Protein AF-A0AAV6CEC0-F1 (afdb_monomer)

Foldseek 3Di:
DDPPDDFDWDWDDWDWDADPVQGIKIKTKTWGAPVVLVVVQVVLVVVVWDKDWDDDPVRGIIMIITIDGVCVVPPDLQDFPDKDKDKDKDKDKDFLCVVPLNVVLLVLQDPVVVVLSVCLVVLLVCVLVVHQWDADPVRDIDGRDLVRNVVSVCVVDPPSDDPVSSVVVSVSSVCVSVVCGIDMDMWIKIKIKTKHWPPYPDDADPPQAQAKAFPVCCCVPVVDDPPDPDDDDGAIWHKHDWDWAAPDPTMIIIMIITIGDNDDDCVVRNDHD

Mean predicted aligned error: 11.3 Å

Solvent-accessible surface area (backbone atoms only — not comparable to full-atom values): 15788 Å² total; per-residue (Å²): 135,83,82,79,67,85,84,65,73,42,74,49,81,66,49,79,48,79,3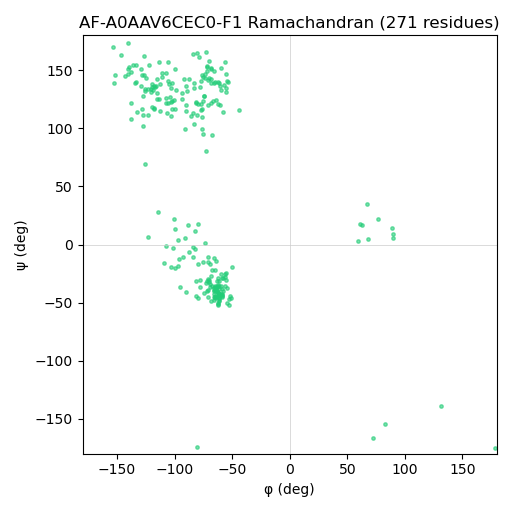9,100,87,60,40,53,34,40,36,40,33,36,38,23,54,61,72,58,44,52,52,52,45,54,53,41,44,74,73,66,29,52,71,48,76,49,72,51,92,87,75,59,62,19,35,37,41,34,40,28,57,32,67,77,66,43,94,49,59,78,49,67,80,38,80,44,80,46,82,40,84,43,78,42,79,39,49,51,76,67,34,67,71,52,40,54,58,59,65,64,51,53,81,95,42,51,64,56,60,50,48,53,51,53,46,53,56,35,36,72,73,66,40,59,62,48,68,46,98,87,69,46,81,42,65,51,41,74,70,50,57,53,48,50,52,47,68,79,45,61,92,71,65,52,75,67,51,54,53,49,53,53,49,51,56,48,42,45,70,74,70,50,57,59,45,81,43,82,36,50,32,42,34,40,42,34,32,30,44,68,84,34,80,76,68,74,80,67,76,62,50,71,29,38,31,29,52,79,36,37,44,74,76,71,58,50,67,92,82,56,97,64,86,79,74,79,38,35,26,38,26,44,81,56,48,78,44,76,79,48,102,55,32,32,38,32,41,37,43,26,43,48,35,84,72,81,57,51,88,81,48,43,78,68,77

Structure (mmCIF, N/CA/C/O backbone):
data_AF-A0AAV6CEC0-F1
#
_entry.id   AF-A0AAV6CEC0-F1
#
loop_
_atom_site.group_PDB
_atom_site.id
_atom_site.type_symbol
_atom_site.label_atom_id
_atom_site.label_alt_id
_atom_site.label_comp_id
_atom_site.label_asym_id
_atom_site.label_entity_id
_atom_site.label_seq_id
_atom_site.pdbx_PDB_ins_code
_atom_site.Cartn_x
_atom_site.Cartn_y
_atom_site.Cartn_z
_atom_site.occupancy
_atom_site.B_iso_or_equiv
_atom_site.auth_seq_id
_atom_site.auth_comp_id
_atom_site.auth_asym_id
_atom_site.auth_atom_id
_atom_site.pdbx_PDB_model_num
ATOM 1 N N . MET A 1 1 ? -57.729 -3.569 59.879 1.00 37.53 1 MET A N 1
ATOM 2 C CA . MET A 1 1 ? -56.980 -2.468 59.243 1.00 37.53 1 MET A CA 1
ATOM 3 C C . MET A 1 1 ? -55.642 -3.076 58.848 1.00 37.53 1 MET A C 1
ATOM 5 O O . MET A 1 1 ? -54.728 -3.114 59.658 1.00 37.53 1 MET A O 1
ATOM 9 N N . GLU A 1 2 ? -55.605 -3.743 57.693 1.00 36.50 2 GLU A N 1
ATOM 10 C CA . GLU A 1 2 ? -54.391 -4.383 57.177 1.00 36.50 2 GLU A CA 1
ATOM 11 C C . GLU A 1 2 ? -53.500 -3.287 56.595 1.00 36.50 2 GLU A C 1
ATOM 13 O O . GLU A 1 2 ? -53.896 -2.582 55.668 1.00 36.50 2 GLU A O 1
ATOM 18 N N . TYR A 1 3 ? -52.324 -3.096 57.191 1.00 31.33 3 TYR A N 1
ATOM 19 C CA . TYR A 1 3 ? -51.278 -2.257 56.624 1.00 31.33 3 TYR A CA 1
ATOM 20 C C . TYR A 1 3 ? -50.760 -2.947 55.356 1.00 31.33 3 TYR A C 1
ATOM 22 O O . TYR A 1 3 ? -49.876 -3.799 55.418 1.00 31.33 3 TYR A O 1
ATOM 30 N N . PHE A 1 4 ? -51.311 -2.589 54.197 1.00 38.88 4 PHE A N 1
ATOM 31 C CA . PHE A 1 4 ? -50.658 -2.834 52.915 1.00 38.88 4 PHE A CA 1
ATOM 32 C C . PHE A 1 4 ? -49.490 -1.854 52.805 1.00 38.88 4 PHE A C 1
ATOM 34 O O . PHE A 1 4 ? -49.610 -0.783 52.216 1.00 38.88 4 PHE A O 1
ATOM 41 N N . GLY A 1 5 ? -48.379 -2.194 53.462 1.00 43.53 5 GLY A N 1
ATOM 42 C CA . GLY A 1 5 ? -47.104 -1.538 53.213 1.00 43.53 5 GLY A CA 1
ATOM 43 C C . GLY A 1 5 ? -46.778 -1.651 51.727 1.00 43.53 5 GLY A C 1
ATOM 44 O O . GLY A 1 5 ? -46.914 -2.731 51.142 1.00 43.53 5 GLY A O 1
ATOM 45 N N . GLU A 1 6 ? -46.412 -0.522 51.127 1.00 44.75 6 GLU A N 1
ATOM 46 C CA . GLU A 1 6 ? -45.883 -0.433 49.769 1.00 44.75 6 GLU A CA 1
ATOM 47 C C . GLU A 1 6 ? -44.861 -1.552 49.571 1.00 44.75 6 GLU A C 1
ATOM 49 O O . GLU A 1 6 ? -43.871 -1.649 50.298 1.00 44.75 6 GLU A O 1
ATOM 54 N N . THR A 1 7 ? -45.166 -2.475 48.667 1.00 53.12 7 THR A N 1
ATOM 55 C CA . THR A 1 7 ? -44.327 -3.647 48.454 1.00 53.12 7 THR A CA 1
ATOM 56 C C . THR A 1 7 ? -43.324 -3.280 47.378 1.00 53.12 7 THR A C 1
ATOM 58 O O . THR A 1 7 ? -43.661 -3.179 46.201 1.00 53.12 7 THR A O 1
ATOM 61 N N . VAL A 1 8 ? -42.121 -2.934 47.820 1.00 66.56 8 VAL A N 1
ATOM 62 C CA . VAL A 1 8 ? -41.058 -2.420 46.963 1.00 66.56 8 VAL A CA 1
ATOM 63 C C . VAL A 1 8 ? -40.058 -3.545 46.751 1.00 66.56 8 VAL A C 1
ATOM 65 O O . VAL A 1 8 ? -39.573 -4.123 47.720 1.00 66.56 8 VAL A O 1
ATOM 68 N N . VAL A 1 9 ? -39.743 -3.846 45.490 1.00 73.50 9 VAL A N 1
ATOM 69 C CA . VAL A 1 9 ? -38.580 -4.674 45.155 1.00 73.50 9 VAL A CA 1
ATOM 70 C C . VAL A 1 9 ? -37.348 -3.986 45.730 1.00 73.50 9 VAL A C 1
ATOM 72 O O . VAL A 1 9 ? -36.976 -2.893 45.292 1.00 73.50 9 VAL A O 1
ATOM 75 N N . GLU A 1 10 ? -36.713 -4.611 46.711 1.00 81.00 10 GLU A N 1
ATOM 76 C CA . GLU A 1 10 ? -35.519 -4.070 47.332 1.00 81.00 10 GLU A CA 1
ATOM 77 C C . GLU A 1 10 ? -34.314 -4.364 46.439 1.00 81.00 10 GLU A C 1
ATOM 79 O O . GLU A 1 10 ? -33.999 -5.511 46.108 1.00 81.00 10 GLU A O 1
ATOM 84 N N . LYS A 1 11 ? -33.633 -3.300 46.007 1.00 80.88 11 LYS A N 1
ATOM 85 C CA . LYS A 1 11 ? -32.401 -3.408 45.231 1.00 80.88 11 LYS A CA 1
ATOM 86 C C . LYS A 1 11 ? -31.223 -3.555 46.187 1.00 80.88 11 LYS A C 1
ATOM 88 O O . LYS A 1 11 ? -30.834 -2.597 46.851 1.00 80.88 11 LYS A O 1
ATOM 93 N N . LEU A 1 12 ? -30.620 -4.736 46.194 1.00 79.25 12 LEU A N 1
ATOM 94 C CA . LEU A 1 12 ? -29.433 -5.029 46.987 1.00 79.25 12 LEU A CA 1
ATOM 95 C C . LEU A 1 12 ? -28.164 -4.464 46.309 1.00 79.25 12 LEU A C 1
ATOM 97 O O . LEU A 1 12 ? -28.171 -4.180 45.101 1.00 79.25 12 LEU A O 1
ATOM 101 N N . PRO A 1 13 ? -27.051 -4.296 47.053 1.00 77.12 13 PRO A N 1
ATOM 102 C CA . PRO A 1 13 ? -25.774 -3.875 46.484 1.00 77.12 13 PRO A CA 1
ATOM 103 C C . PRO A 1 13 ? -25.336 -4.774 45.321 1.00 77.12 13 PRO A C 1
ATOM 105 O O . PRO A 1 13 ? -25.505 -5.993 45.358 1.00 77.12 13 PRO A O 1
ATOM 108 N N . ALA A 1 14 ? -24.777 -4.161 44.277 1.00 75.88 14 ALA A N 1
ATOM 109 C CA . ALA A 1 14 ? -24.273 -4.894 43.123 1.00 75.88 14 ALA A CA 1
ATOM 110 C C . ALA A 1 14 ? -22.919 -5.547 43.435 1.00 75.88 14 ALA A C 1
ATOM 112 O O . ALA A 1 14 ? -22.058 -4.913 44.048 1.00 75.88 14 ALA A O 1
ATOM 113 N N . ASP A 1 15 ? -22.714 -6.770 42.942 1.00 79.06 15 ASP A N 1
ATOM 114 C CA . ASP A 1 15 ? -21.390 -7.390 42.933 1.00 79.06 15 ASP A CA 1
ATOM 115 C C . ASP A 1 15 ? -20.683 -7.071 41.616 1.00 79.06 15 ASP A C 1
ATOM 117 O O . ASP A 1 15 ? -21.289 -7.096 40.537 1.00 79.06 15 ASP A O 1
ATOM 121 N N . TYR A 1 16 ? -19.377 -6.846 41.706 1.00 72.50 16 TYR A N 1
ATOM 122 C CA . TYR A 1 16 ? -18.510 -6.597 40.564 1.00 72.50 16 TYR A CA 1
ATOM 123 C C . TYR A 1 16 ? -17.507 -7.739 40.446 1.00 72.50 16 TYR A C 1
ATOM 125 O O . TYR A 1 16 ? -16.847 -8.101 41.418 1.00 72.50 16 TYR A O 1
ATOM 133 N N . ALA A 1 17 ? -17.385 -8.300 39.249 1.00 75.44 17 ALA A N 1
ATOM 134 C CA . ALA A 1 17 ? -16.377 -9.299 38.924 1.00 75.44 17 ALA A CA 1
ATOM 135 C C . ALA A 1 17 ? -15.715 -8.938 37.596 1.00 75.44 17 ALA A C 1
ATOM 137 O O . ALA A 1 17 ? -16.314 -8.273 36.759 1.00 75.44 17 ALA A O 1
ATOM 138 N N . TRP A 1 18 ? -14.480 -9.376 37.383 1.00 63.84 18 TRP A N 1
ATOM 139 C CA . TRP A 1 18 ? -13.777 -9.166 36.121 1.00 63.84 18 TRP A CA 1
ATOM 140 C C . TRP A 1 18 ? -13.482 -10.509 35.455 1.00 63.84 18 TRP A C 1
ATOM 142 O O . TRP A 1 18 ? -13.048 -11.449 36.121 1.00 63.84 18 TRP A O 1
ATOM 152 N N . SER A 1 19 ? -13.715 -10.598 34.144 1.00 59.69 19 SER A N 1
ATOM 153 C CA . SER A 1 19 ? -13.365 -11.748 33.310 1.00 59.69 19 SER A CA 1
ATOM 154 C C . SER A 1 19 ? -12.462 -11.310 32.151 1.00 59.69 19 SER A C 1
ATOM 156 O O . SER A 1 19 ? -12.814 -10.360 31.452 1.00 59.69 19 SER A O 1
ATOM 158 N N . PRO A 1 20 ? -11.357 -12.022 31.862 1.00 43.94 20 PRO A N 1
ATOM 159 C CA . PRO A 1 20 ? -10.481 -11.699 30.734 1.00 43.94 20 PRO A CA 1
ATOM 160 C C . PRO A 1 20 ? -11.154 -11.866 29.364 1.00 43.94 20 PRO A C 1
ATOM 162 O O . PRO A 1 20 ? -10.717 -11.262 28.393 1.00 43.94 20 PRO A O 1
ATOM 165 N N . VAL A 1 21 ? -12.225 -12.663 29.280 1.00 48.00 21 VAL A N 1
ATOM 166 C CA . VAL A 1 21 ? -12.994 -12.883 28.041 1.00 48.00 21 VAL A CA 1
ATOM 167 C C . VAL A 1 21 ? -14.214 -11.953 27.971 1.00 48.00 21 VAL A C 1
ATOM 169 O O . VAL A 1 21 ? -14.593 -11.474 26.903 1.00 48.00 21 VAL A O 1
ATOM 172 N N . GLY A 1 22 ? -14.846 -11.691 29.121 1.00 51.91 22 GLY A N 1
ATOM 173 C CA . GLY A 1 22 ? -16.124 -10.976 29.215 1.00 51.91 22 GLY A CA 1
ATOM 174 C C . GLY A 1 22 ? -16.029 -9.491 29.580 1.00 51.91 22 GLY A C 1
ATOM 175 O O . GLY A 1 22 ? -16.963 -8.751 29.283 1.00 51.91 22 GLY A O 1
ATOM 176 N N . GLY A 1 23 ? -14.919 -9.044 30.172 1.00 59.56 23 GLY A N 1
ATOM 177 C CA . GLY A 1 23 ? -14.764 -7.711 30.760 1.00 59.56 23 GLY A CA 1
ATOM 178 C C . GLY A 1 23 ? -15.331 -7.611 32.181 1.00 59.56 23 GLY A C 1
ATOM 179 O O . GLY A 1 23 ? -15.405 -8.605 32.909 1.00 59.56 23 GLY A O 1
ATOM 180 N N . LEU A 1 24 ? -15.712 -6.395 32.589 1.00 55.94 24 LEU A N 1
ATOM 181 C CA . LEU A 1 24 ? -16.394 -6.146 33.863 1.00 55.94 24 LEU A CA 1
ATOM 182 C C . LEU A 1 24 ? -17.807 -6.747 33.825 1.00 55.94 24 LEU A C 1
ATOM 184 O O . LEU A 1 24 ? -18.625 -6.387 32.982 1.00 55.94 24 LEU A O 1
ATOM 188 N N . ILE A 1 25 ? -18.083 -7.642 34.764 1.00 69.75 25 ILE A N 1
ATOM 189 C CA . ILE A 1 25 ? -19.368 -8.287 34.996 1.00 69.75 25 ILE A CA 1
ATOM 190 C C . ILE A 1 25 ? -20.018 -7.599 36.192 1.00 69.75 25 ILE A C 1
ATOM 192 O O . ILE A 1 25 ? -19.451 -7.570 37.287 1.00 69.75 25 ILE A O 1
ATOM 196 N N . VAL A 1 26 ? -21.227 -7.079 35.991 1.00 71.00 26 VAL A N 1
ATOM 197 C CA . VAL A 1 26 ? -22.036 -6.496 37.066 1.00 71.00 26 VAL A CA 1
ATOM 198 C C . VAL A 1 26 ? -23.183 -7.442 37.372 1.00 71.00 26 VAL A C 1
ATOM 200 O O . VAL A 1 26 ? -23.999 -7.751 36.503 1.00 71.00 26 VAL A O 1
ATOM 203 N N . THR A 1 27 ? -23.253 -7.888 38.622 1.00 79.88 27 THR A N 1
ATOM 204 C CA . THR A 1 27 ? -24.361 -8.694 39.128 1.00 79.88 27 THR A CA 1
ATOM 205 C C . THR A 1 27 ? -25.260 -7.808 39.978 1.00 79.88 27 THR A C 1
ATOM 207 O O . THR A 1 27 ? -24.876 -7.392 41.069 1.00 79.88 27 THR A O 1
ATOM 210 N N . ARG A 1 28 ? -26.469 -7.523 39.491 1.00 79.06 28 ARG A N 1
ATOM 211 C CA . ARG A 1 28 ? -27.505 -6.845 40.279 1.00 79.06 28 ARG A CA 1
ATOM 212 C C . ARG A 1 28 ? -2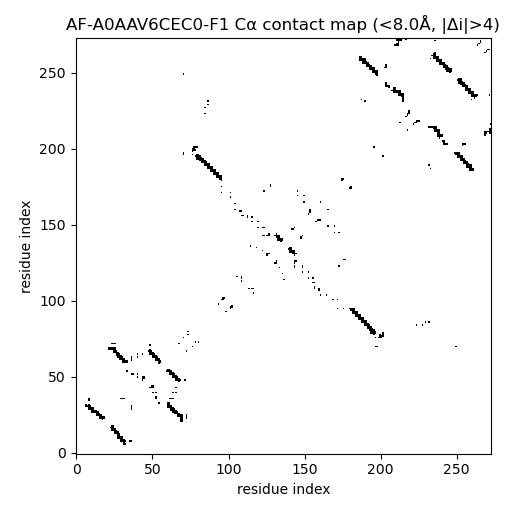8.345 -7.886 41.004 1.00 79.06 28 ARG A C 1
ATOM 214 O O . ARG A 1 28 ? -28.708 -8.903 40.413 1.00 79.06 28 ARG A O 1
ATOM 221 N N . LYS A 1 29 ? -28.634 -7.624 42.274 1.00 85.38 29 LYS A N 1
ATOM 222 C CA . LYS A 1 29 ? -29.463 -8.479 43.118 1.00 85.38 29 LYS A CA 1
ATOM 223 C C . LYS A 1 29 ? -30.715 -7.716 43.526 1.00 85.38 29 LYS A C 1
ATOM 225 O O . LYS A 1 29 ? -30.632 -6.542 43.884 1.00 85.38 29 LYS A O 1
ATOM 230 N N . PHE A 1 30 ? -31.852 -8.386 43.459 1.00 86.75 30 PHE A N 1
ATOM 231 C CA . PHE A 1 30 ? -33.137 -7.856 43.891 1.00 86.75 30 PHE A CA 1
ATOM 232 C C . PHE A 1 30 ? -33.790 -8.855 44.834 1.00 86.75 30 PHE A C 1
ATOM 234 O O . PHE A 1 30 ? -33.632 -10.059 44.638 1.00 86.75 30 PHE A O 1
ATOM 241 N N . GLU A 1 31 ? -34.524 -8.362 45.819 1.00 89.62 31 GLU A N 1
ATOM 242 C CA . GLU A 1 31 ? -35.305 -9.166 46.753 1.00 89.62 31 GLU A CA 1
ATOM 243 C C . GLU A 1 31 ? -36.735 -8.618 46.812 1.00 89.62 31 GLU A C 1
ATOM 245 O O . GLU A 1 31 ? -36.947 -7.407 46.801 1.00 89.62 31 GLU A O 1
ATOM 250 N N . GLY A 1 32 ? -37.741 -9.490 46.788 1.00 89.50 32 GLY A N 1
ATOM 251 C CA . GLY A 1 32 ? -39.137 -9.054 46.769 1.00 89.50 32 GLY A CA 1
ATOM 252 C C . GLY A 1 32 ? -40.126 -10.206 46.706 1.00 89.50 32 GLY A C 1
ATOM 253 O O . GLY A 1 32 ? -39.753 -11.382 46.786 1.00 89.50 32 GLY A O 1
ATOM 254 N N . ARG A 1 33 ? -41.421 -9.900 46.583 1.00 87.38 33 ARG A N 1
ATOM 255 C CA . ARG A 1 33 ? -42.422 -10.961 46.405 1.00 87.38 33 ARG A CA 1
ATOM 256 C C . ARG A 1 33 ? -42.243 -11.616 45.041 1.00 87.38 33 ARG A C 1
ATOM 258 O O . ARG A 1 33 ? -41.823 -10.978 44.080 1.00 87.38 33 ARG A O 1
ATOM 265 N N . PHE A 1 34 ? -42.631 -12.885 44.934 1.00 86.62 34 PHE A N 1
ATOM 266 C CA . PHE A 1 34 ? -42.478 -13.657 43.699 1.00 86.62 34 PHE A CA 1
ATOM 267 C C . PHE A 1 34 ? -43.044 -12.942 42.460 1.00 86.62 34 PHE A C 1
ATOM 269 O O . PHE A 1 34 ? -42.370 -12.859 41.440 1.00 86.62 34 PHE A O 1
ATOM 276 N N . ALA A 1 35 ? -44.254 -12.381 42.558 1.00 85.50 35 ALA A N 1
ATOM 277 C CA . ALA A 1 35 ? -44.896 -11.692 41.437 1.00 85.50 35 ALA A CA 1
ATOM 278 C C . ALA A 1 35 ? -44.111 -10.451 40.967 1.00 85.50 35 ALA A C 1
ATOM 280 O O . ALA A 1 35 ? -44.029 -10.187 39.770 1.00 85.50 35 ALA A O 1
ATOM 281 N N . GLU A 1 36 ? -43.504 -9.717 41.899 1.00 87.56 36 GLU A N 1
ATOM 282 C CA . GLU A 1 36 ? -42.711 -8.519 41.609 1.00 87.56 36 GLU A CA 1
ATOM 283 C C . GLU A 1 36 ? -41.356 -8.893 41.003 1.00 87.56 36 GLU A C 1
ATOM 285 O O . GLU A 1 36 ? -40.923 -8.303 40.016 1.00 87.56 36 GLU A O 1
ATOM 290 N N . ILE A 1 37 ? -40.721 -9.931 41.550 1.00 90.25 37 ILE A N 1
ATOM 291 C CA . ILE A 1 37 ? -39.470 -10.480 41.031 1.00 90.25 37 ILE A CA 1
ATOM 292 C C . ILE A 1 37 ? -39.657 -11.060 39.625 1.00 90.25 37 ILE A C 1
ATOM 294 O O . ILE A 1 37 ? -38.816 -10.825 38.762 1.00 90.25 37 ILE A O 1
ATOM 298 N N . ALA A 1 38 ? -40.769 -11.746 39.355 1.00 86.62 38 ALA A N 1
ATOM 299 C CA . ALA A 1 38 ? -41.090 -12.258 38.025 1.00 86.62 38 ALA A CA 1
ATOM 300 C C . ALA A 1 38 ? -41.321 -11.126 37.006 1.00 86.62 38 ALA A C 1
ATOM 302 O O . ALA A 1 38 ? -40.870 -11.219 35.864 1.00 86.62 38 ALA A O 1
ATOM 303 N N . ALA A 1 39 ? -41.980 -10.034 37.411 1.00 85.69 39 ALA A N 1
ATOM 304 C CA . ALA A 1 39 ? -42.148 -8.857 36.557 1.00 85.69 39 ALA A CA 1
ATOM 305 C C . ALA A 1 39 ? -40.799 -8.178 36.252 1.00 85.69 39 ALA A C 1
ATOM 307 O O . ALA A 1 39 ? -40.500 -7.901 35.088 1.00 85.69 39 ALA A O 1
ATOM 308 N N . ALA A 1 40 ? -39.958 -7.986 37.274 1.00 85.06 40 ALA A N 1
ATOM 309 C CA . ALA A 1 40 ? -38.613 -7.433 37.123 1.00 85.06 40 ALA A CA 1
ATOM 310 C C . ALA A 1 40 ? -37.705 -8.332 36.265 1.00 85.06 40 ALA A C 1
ATOM 312 O O . ALA A 1 40 ? -36.895 -7.835 35.483 1.00 85.06 40 ALA A O 1
ATOM 313 N N . GLU A 1 41 ? -37.853 -9.655 36.369 1.00 88.50 41 GLU A N 1
ATOM 314 C CA . GLU A 1 41 ? -37.126 -10.609 35.535 1.00 88.50 41 GLU A CA 1
ATOM 315 C C . GLU A 1 41 ? -37.457 -10.423 34.050 1.00 88.50 41 GLU A C 1
ATOM 317 O O . GLU A 1 41 ? -36.546 -10.346 33.226 1.00 88.50 41 GLU A O 1
ATOM 322 N N . ILE A 1 42 ? -38.744 -10.335 33.701 1.00 83.25 42 ILE A N 1
ATOM 323 C CA . ILE A 1 42 ? -39.187 -10.142 32.313 1.00 83.25 42 ILE A CA 1
ATOM 324 C C . ILE A 1 42 ? -38.627 -8.832 31.752 1.00 83.25 42 ILE A C 1
ATOM 326 O O . ILE A 1 42 ? -38.128 -8.811 30.625 1.00 83.25 42 ILE A O 1
ATOM 330 N N . GLU A 1 43 ? -38.667 -7.757 32.541 1.00 79.94 43 GLU A N 1
ATOM 331 C CA . GLU A 1 43 ? -38.127 -6.455 32.150 1.00 79.94 43 GLU A CA 1
ATOM 332 C C . GLU A 1 43 ? -36.612 -6.522 31.899 1.00 79.94 43 GLU A C 1
ATOM 334 O O . GLU A 1 43 ? -36.137 -6.130 30.831 1.00 79.94 43 GLU A O 1
ATOM 339 N N . LEU A 1 44 ? -35.848 -7.080 32.842 1.00 79.69 44 LEU A N 1
ATOM 340 C CA . LEU A 1 44 ? -34.390 -7.181 32.742 1.00 79.69 44 LEU A CA 1
ATOM 341 C C . LEU A 1 44 ? -33.954 -8.136 31.627 1.00 79.69 44 LEU A C 1
ATOM 343 O O . LEU A 1 44 ? -32.991 -7.856 30.913 1.00 79.69 44 LEU A O 1
ATOM 347 N N . ARG A 1 45 ? -34.690 -9.226 31.399 1.00 78.12 45 ARG A N 1
ATOM 348 C CA . ARG A 1 45 ? -34.455 -10.112 30.256 1.00 78.12 45 ARG A CA 1
ATOM 349 C C . ARG A 1 45 ? -34.751 -9.399 28.932 1.00 78.12 45 ARG A C 1
ATOM 351 O O . ARG A 1 45 ? -33.998 -9.566 27.975 1.00 78.12 45 ARG A O 1
ATOM 358 N N . GLY A 1 46 ? -35.783 -8.553 28.885 1.00 67.88 46 GLY A N 1
ATOM 359 C CA . GLY A 1 46 ? -36.072 -7.668 27.749 1.00 67.88 46 GLY A CA 1
ATOM 360 C C . GLY A 1 46 ? -34.964 -6.642 27.474 1.00 67.88 46 GLY A C 1
ATOM 361 O O . GLY A 1 46 ? -34.734 -6.278 26.324 1.00 67.88 46 GLY A O 1
ATOM 362 N N . GLN A 1 47 ? -34.228 -6.238 28.513 1.00 70.50 47 GLN A N 1
ATOM 363 C CA . GLN A 1 47 ? -33.038 -5.382 28.424 1.00 70.50 47 GLN A CA 1
ATOM 364 C C . GLN A 1 47 ? -31.745 -6.162 28.104 1.00 70.50 47 GLN A C 1
ATOM 366 O O . GLN A 1 47 ? -30.688 -5.555 27.945 1.00 70.50 47 GLN A O 1
ATOM 371 N N . GLY A 1 48 ? -31.808 -7.494 27.982 1.00 65.56 48 GLY A N 1
ATOM 372 C CA . GLY A 1 48 ? -30.674 -8.342 27.604 1.00 65.56 48 GLY A CA 1
ATOM 373 C C . GLY A 1 48 ? -29.804 -8.835 28.764 1.00 65.56 48 GLY A C 1
ATOM 374 O O . GLY A 1 48 ? -28.702 -9.322 28.517 1.00 65.56 48 GLY A O 1
ATOM 375 N N . TYR A 1 49 ? -30.265 -8.727 30.014 1.00 73.88 49 TYR A N 1
ATOM 376 C CA . TYR A 1 49 ? -29.595 -9.356 31.155 1.00 73.88 49 TYR A CA 1
ATOM 377 C C . TYR A 1 49 ? -29.814 -10.875 31.154 1.00 73.88 49 TYR A C 1
ATOM 379 O O . TYR A 1 49 ? -30.915 -11.356 30.872 1.00 73.88 49 TYR A O 1
ATOM 387 N N . GLU A 1 50 ? -28.795 -11.634 31.563 1.00 80.62 50 GLU A N 1
ATOM 388 C CA . GLU A 1 50 ? -28.996 -13.018 31.992 1.00 80.62 50 GLU A CA 1
ATOM 389 C C . GLU A 1 50 ? -29.576 -13.016 33.406 1.00 80.62 50 GLU A C 1
ATOM 391 O O . GLU A 1 50 ? -28.978 -12.471 34.337 1.00 80.62 50 GLU A O 1
ATOM 396 N N . THR A 1 51 ? -30.756 -13.607 33.573 1.00 83.75 51 THR A N 1
ATOM 397 C CA . THR A 1 51 ? -31.485 -13.602 34.842 1.00 83.75 51 THR A CA 1
ATOM 398 C C . THR A 1 51 ? -31.534 -14.991 35.470 1.00 83.75 51 THR A C 1
ATOM 400 O O . THR A 1 51 ? -31.655 -16.004 34.785 1.00 83.75 51 THR A O 1
ATOM 403 N N . SER A 1 52 ? -31.458 -15.044 36.797 1.00 88.38 52 SER A N 1
ATOM 404 C CA . SER A 1 52 ? -31.701 -16.243 37.597 1.00 88.38 52 SER A CA 1
ATOM 405 C C . SER A 1 52 ? -32.520 -15.860 38.824 1.00 88.38 52 SER A C 1
ATOM 407 O O . SER A 1 52 ? -32.106 -15.001 39.602 1.00 88.38 52 SER A O 1
ATOM 409 N N . VAL A 1 53 ? -33.689 -16.481 38.975 1.00 88.25 53 VAL A N 1
ATOM 410 C CA . VAL A 1 53 ? -34.591 -16.287 40.116 1.00 88.25 53 VAL A CA 1
ATOM 411 C C . VAL A 1 53 ? -34.467 -17.475 41.062 1.00 88.25 53 VAL A C 1
ATOM 413 O O . VAL A 1 53 ? -34.485 -18.625 40.626 1.00 88.25 53 VAL A O 1
ATOM 416 N N . VAL A 1 54 ? -34.364 -17.196 42.359 1.00 89.44 54 VAL A N 1
ATOM 417 C CA . VAL A 1 54 ? -34.399 -18.194 43.430 1.00 89.44 54 VAL A CA 1
ATOM 418 C C . VAL A 1 54 ? -35.580 -17.878 44.340 1.00 89.44 54 VAL A C 1
ATOM 420 O O . VAL A 1 54 ? -35.638 -16.809 44.950 1.00 89.44 54 VAL A O 1
ATOM 423 N N . THR A 1 55 ? -36.521 -18.816 44.432 1.00 87.00 55 THR A N 1
ATOM 424 C CA . THR A 1 55 ? -37.695 -18.718 45.307 1.00 87.00 55 THR A CA 1
ATOM 425 C C . THR A 1 55 ? -37.506 -19.648 46.506 1.00 87.00 55 THR A C 1
ATOM 427 O O . THR A 1 55 ? -37.303 -20.843 46.297 1.00 87.00 55 THR A O 1
ATOM 430 N N . PRO A 1 56 ? -37.539 -19.140 47.749 1.00 84.25 56 PRO A N 1
ATOM 431 C CA . PRO A 1 56 ? -37.410 -19.983 48.935 1.00 84.25 56 PRO A CA 1
ATOM 432 C C . PRO A 1 56 ? -38.663 -20.845 49.155 1.00 84.25 56 PRO A C 1
ATOM 434 O O . PRO A 1 56 ? -39.785 -20.377 48.964 1.00 84.25 56 PRO A O 1
ATOM 437 N N . GLU A 1 57 ? -38.472 -22.092 49.596 1.00 80.25 57 GLU A N 1
ATOM 438 C CA . GLU A 1 57 ? -39.561 -23.054 49.850 1.00 80.25 57 GLU A CA 1
ATOM 439 C C . GLU A 1 57 ? -40.441 -22.656 51.051 1.00 80.25 57 GLU A C 1
ATOM 441 O O . GLU A 1 57 ? -41.639 -22.933 51.062 1.00 80.25 57 GLU A O 1
ATOM 446 N N . ASP A 1 58 ? -39.884 -21.917 52.016 1.00 80.12 58 ASP A N 1
ATOM 447 C CA . ASP A 1 58 ? -40.539 -21.568 53.287 1.00 80.12 58 ASP A CA 1
ATOM 448 C C . ASP A 1 58 ? -41.384 -20.274 53.238 1.00 80.12 58 ASP A C 1
ATOM 450 O O . ASP A 1 58 ? -41.717 -19.695 54.272 1.00 80.12 58 ASP A O 1
ATOM 454 N N . GLY A 1 59 ? -41.734 -19.781 52.044 1.00 71.38 59 GLY A N 1
ATOM 455 C CA . GLY A 1 59 ? -42.604 -18.603 51.889 1.00 71.38 59 GLY A CA 1
ATOM 456 C C . GLY A 1 59 ? -41.933 -17.245 52.156 1.00 71.38 59 GLY A C 1
ATOM 457 O O . GLY A 1 59 ? -42.622 -16.269 52.452 1.00 71.38 59 GLY A O 1
ATOM 458 N N . GLY A 1 60 ? -40.602 -17.174 52.050 1.00 79.38 60 GLY A N 1
ATOM 459 C CA . GLY A 1 60 ? -39.819 -15.933 52.130 1.00 79.38 60 GLY A CA 1
ATOM 460 C C . GLY A 1 60 ? -39.790 -15.112 50.829 1.00 79.38 60 GLY A C 1
ATOM 461 O O . GLY A 1 60 ? -40.446 -15.441 49.838 1.00 79.38 60 GLY A O 1
ATOM 462 N N . TYR A 1 61 ? -38.999 -14.036 50.817 1.00 83.25 61 TYR A N 1
ATOM 463 C CA . TYR A 1 61 ? -38.794 -13.220 49.620 1.00 83.25 61 TYR A CA 1
ATOM 464 C C . TYR A 1 61 ? -38.008 -13.979 48.543 1.00 83.25 61 TYR A C 1
ATOM 466 O O . TYR A 1 61 ? -37.045 -14.689 48.822 1.00 83.25 61 TYR A O 1
ATOM 474 N N . SER A 1 62 ? -38.429 -13.829 47.287 1.00 85.62 62 SER A N 1
ATOM 475 C CA . SER A 1 62 ? -37.672 -14.327 46.139 1.00 85.62 62 SER A CA 1
ATOM 476 C C . SER A 1 62 ? -36.494 -13.404 45.866 1.00 85.62 62 SER A C 1
ATOM 478 O O . SER A 1 62 ? -36.605 -12.189 46.025 1.00 85.62 62 SER A O 1
ATOM 480 N N . THR A 1 63 ? -35.385 -13.977 45.407 1.00 85.50 63 THR A N 1
ATOM 481 C CA . THR A 1 63 ? -34.210 -13.212 44.986 1.00 85.50 63 THR A CA 1
ATOM 482 C C . THR A 1 63 ? -34.005 -13.340 43.482 1.00 85.50 63 THR A C 1
ATOM 484 O O . THR A 1 63 ? -34.155 -14.419 42.911 1.00 85.50 63 THR A O 1
ATOM 487 N N . LEU A 1 64 ? -33.671 -12.233 42.823 1.00 84.12 64 LEU A N 1
ATOM 488 C CA . LEU A 1 64 ? -33.316 -12.183 41.406 1.00 84.12 64 LEU A CA 1
ATOM 489 C C . LEU A 1 64 ? -31.867 -11.752 41.262 1.00 84.12 64 LEU A C 1
ATOM 491 O O . LEU A 1 64 ? -31.473 -10.685 41.729 1.00 84.12 64 LEU A O 1
ATOM 495 N N . ARG A 1 65 ? -31.091 -12.569 40.559 1.00 83.12 65 ARG A N 1
ATOM 496 C CA . ARG A 1 65 ? -29.741 -12.265 40.104 1.00 83.12 65 ARG A CA 1
ATOM 497 C C . ARG A 1 65 ? -29.795 -11.907 38.623 1.00 83.12 65 ARG A C 1
ATOM 499 O O . ARG A 1 65 ? -30.132 -12.756 37.806 1.00 83.12 65 ARG A O 1
ATOM 506 N N . ALA A 1 66 ? -29.430 -10.677 38.278 1.00 78.31 66 ALA A N 1
ATOM 507 C CA . ALA A 1 66 ? -29.300 -10.226 36.896 1.00 78.31 66 ALA A CA 1
ATOM 508 C C . ALA A 1 66 ? -27.826 -9.949 36.584 1.00 78.31 66 ALA A C 1
ATOM 510 O O . ALA A 1 66 ? -27.211 -9.061 37.181 1.00 78.31 66 ALA A O 1
ATOM 511 N N . VAL A 1 67 ? -27.251 -10.735 35.679 1.00 72.94 67 VAL A N 1
ATOM 512 C CA . VAL A 1 67 ? -25.863 -10.620 35.231 1.00 72.94 67 VAL A CA 1
ATOM 513 C C . VAL A 1 67 ? -25.853 -9.880 33.900 1.00 72.94 67 VAL A C 1
ATOM 515 O O . VAL A 1 67 ? -26.424 -10.334 32.910 1.00 72.94 67 VAL A O 1
ATOM 518 N N . GLY A 1 68 ? -25.231 -8.704 33.891 1.00 61.72 68 GLY A N 1
ATOM 519 C CA . GLY A 1 68 ? -24.980 -7.956 32.666 1.00 61.72 68 GLY A CA 1
ATOM 520 C C . GLY A 1 68 ? -23.597 -8.290 32.119 1.00 61.72 68 GLY A C 1
ATOM 521 O O . GLY A 1 68 ? -22.611 -8.208 32.856 1.00 61.72 68 GLY A O 1
ATOM 522 N N . SER A 1 69 ? -23.518 -8.616 30.826 1.00 57.78 69 SER A N 1
ATOM 523 C CA . SER A 1 69 ? -22.278 -8.462 30.051 1.00 57.78 69 SER A CA 1
ATOM 524 C C . SER A 1 69 ? -21.809 -7.000 30.131 1.00 57.78 69 SER A C 1
ATOM 526 O O . SER A 1 69 ? -22.622 -6.099 30.369 1.00 57.78 69 SER A O 1
ATOM 528 N N . SER A 1 70 ? -20.516 -6.740 29.904 1.00 53.09 70 SER A N 1
ATOM 529 C CA . SER A 1 70 ? -19.901 -5.403 29.970 1.00 53.09 70 SER A CA 1
ATOM 530 C C . SER A 1 70 ? -20.647 -4.328 29.162 1.00 53.09 70 SER A C 1
ATOM 532 O O . SER A 1 70 ? -20.492 -3.144 29.429 1.00 53.09 70 SER A O 1
ATOM 534 N N . VAL A 1 71 ? -21.486 -4.729 28.204 1.00 48.31 71 VAL A N 1
ATOM 535 C CA . VAL A 1 71 ? -22.379 -3.882 27.398 1.00 48.31 71 VAL A CA 1
ATOM 536 C C . VAL A 1 71 ? -23.427 -3.118 28.226 1.00 48.31 71 VAL A C 1
ATOM 538 O O . VAL A 1 71 ? -23.724 -1.976 27.901 1.00 48.31 71 VAL A O 1
ATOM 541 N N . LEU A 1 72 ? -23.960 -3.703 29.305 1.00 50.31 72 LEU A N 1
ATOM 542 C CA . LEU A 1 72 ? -24.939 -3.053 30.201 1.00 50.31 72 LEU A CA 1
ATOM 543 C C . LEU A 1 72 ? -24.277 -2.353 31.400 1.00 50.31 72 LEU A C 1
ATOM 545 O O . LEU A 1 72 ? -24.935 -1.640 32.159 1.00 50.31 72 LEU A O 1
ATOM 549 N N . ALA A 1 73 ? -22.981 -2.605 31.594 1.00 48.19 73 ALA A N 1
ATOM 550 C CA . ALA A 1 73 ? -22.139 -1.959 32.593 1.00 48.19 73 ALA A CA 1
ATOM 551 C C . ALA A 1 73 ? -21.340 -0.781 32.019 1.00 48.19 73 ALA A C 1
ATOM 553 O O . ALA A 1 73 ? -20.777 -0.018 32.799 1.00 48.19 73 ALA A O 1
ATOM 554 N N . ASN A 1 74 ? -21.292 -0.627 30.690 1.00 51.78 74 ASN A N 1
ATOM 555 C CA . ASN A 1 74 ? -20.746 0.559 30.052 1.00 51.78 74 ASN A CA 1
ATOM 556 C C . ASN A 1 74 ? -21.785 1.687 30.186 1.00 51.78 74 ASN A C 1
ATOM 558 O O . ASN A 1 74 ? -22.849 1.595 29.569 1.00 51.78 74 ASN A O 1
ATOM 562 N N . PRO A 1 75 ? -21.539 2.726 31.006 1.00 53.34 75 PRO A N 1
ATOM 563 C CA . PRO A 1 75 ? -22.495 3.814 31.193 1.00 53.34 75 PRO A CA 1
ATOM 564 C C . PRO A 1 75 ? -22.738 4.611 29.903 1.00 53.34 75 PRO A C 1
ATOM 566 O O . PRO A 1 75 ? -23.713 5.358 29.845 1.00 53.34 75 PRO A O 1
ATOM 569 N N . ASN A 1 76 ? -21.889 4.438 28.882 1.00 64.31 76 ASN A N 1
ATOM 570 C CA . ASN A 1 76 ? -21.994 5.120 27.605 1.00 64.31 76 ASN A CA 1
ATOM 571 C C . ASN A 1 76 ? -21.972 4.122 26.420 1.00 64.31 76 ASN A C 1
ATOM 573 O O . ASN A 1 76 ? -20.903 3.640 26.040 1.00 64.31 76 ASN A O 1
ATOM 577 N N . PRO A 1 77 ? -23.123 3.791 25.799 1.00 65.75 77 PRO A N 1
ATOM 578 C CA . PRO A 1 77 ? -23.175 2.908 24.625 1.00 65.75 77 PRO A CA 1
ATOM 579 C C . PRO A 1 77 ? -22.488 3.503 23.381 1.00 65.75 77 PRO A C 1
ATOM 581 O O . PRO A 1 77 ? -22.252 2.780 22.405 1.00 65.75 77 PRO A O 1
ATOM 584 N N . ASP A 1 78 ? -22.155 4.796 23.420 1.00 76.12 78 ASP A N 1
ATOM 585 C CA . ASP A 1 78 ? -21.423 5.507 22.374 1.00 76.12 78 ASP A CA 1
ATOM 586 C C . ASP A 1 78 ? -19.896 5.483 22.590 1.00 76.12 78 ASP A C 1
ATOM 588 O O . ASP A 1 78 ? -19.158 6.088 21.813 1.00 76.12 78 ASP A O 1
ATOM 592 N N . GLU A 1 79 ? -19.401 4.750 23.596 1.00 77.50 79 GLU A N 1
ATOM 593 C CA . GLU A 1 79 ? -17.970 4.505 23.805 1.00 77.50 79 GLU A CA 1
ATOM 594 C C . GLU A 1 79 ? -17.559 3.077 23.403 1.00 77.50 79 GLU A C 1
ATOM 596 O O . GLU A 1 79 ? -18.265 2.103 23.702 1.00 77.50 79 GLU A O 1
ATOM 601 N N . PRO A 1 80 ? -16.402 2.916 22.735 1.00 86.50 80 PRO A N 1
ATOM 602 C CA . PRO A 1 80 ? -15.893 1.601 22.381 1.00 86.50 80 PRO A CA 1
ATOM 603 C C . PRO A 1 80 ? -15.465 0.817 23.629 1.00 86.50 80 PRO A C 1
ATOM 605 O O . PRO A 1 80 ? -14.876 1.359 24.559 1.00 86.50 80 PRO A O 1
ATOM 608 N N . LEU A 1 81 ? -15.711 -0.495 23.627 1.00 84.62 81 LEU A N 1
ATOM 609 C CA . LEU A 1 81 ? -15.258 -1.407 24.687 1.00 84.62 81 LEU A CA 1
ATOM 610 C C . LEU A 1 81 ? -13.741 -1.612 24.644 1.00 84.62 81 LEU A C 1
ATOM 612 O O . LEU A 1 81 ? -13.111 -1.923 25.653 1.00 84.62 81 LEU A O 1
ATOM 616 N N . THR A 1 82 ? -13.154 -1.522 23.455 1.00 89.56 82 THR A N 1
ATOM 617 C CA . THR A 1 82 ? -11.710 -1.591 23.230 1.00 89.56 82 THR A CA 1
ATOM 618 C C . THR A 1 82 ? -11.392 -0.810 21.966 1.00 89.56 82 THR A C 1
ATOM 620 O O . THR A 1 82 ? -12.122 -0.928 20.985 1.00 89.56 82 THR A O 1
ATOM 623 N N . ASP A 1 83 ? -10.304 -0.049 21.982 1.00 91.19 83 ASP A N 1
ATOM 624 C CA . ASP A 1 83 ? -9.743 0.628 20.815 1.00 91.19 83 ASP A CA 1
ATOM 625 C C . ASP A 1 83 ? -8.241 0.354 20.796 1.00 91.19 83 ASP A C 1
ATOM 627 O O . ASP A 1 83 ? -7.517 0.710 21.728 1.00 91.19 83 ASP A O 1
ATOM 631 N N . LYS A 1 84 ? -7.786 -0.374 19.782 1.00 94.00 84 LYS A N 1
ATOM 632 C CA . LYS A 1 84 ? -6.415 -0.859 19.686 1.00 94.00 84 LYS A CA 1
ATOM 633 C C . LYS A 1 84 ? -5.809 -0.423 18.367 1.00 94.00 84 LYS A C 1
ATOM 635 O O . LYS A 1 84 ? -6.367 -0.680 17.305 1.00 94.00 84 LYS A O 1
ATOM 640 N N . TRP A 1 85 ? -4.601 0.118 18.445 1.00 96.06 85 TRP A N 1
ATOM 641 C CA . TRP A 1 85 ? -3.757 0.379 17.289 1.00 96.06 85 TRP A CA 1
ATOM 642 C C . TRP A 1 85 ? -2.618 -0.632 17.216 1.00 96.06 85 TRP A C 1
ATOM 644 O O . TRP A 1 85 ? -2.040 -1.024 18.230 1.00 96.06 85 TRP A O 1
ATOM 654 N N . SER A 1 86 ? -2.295 -1.066 16.005 1.00 96.38 86 SER A N 1
ATOM 655 C CA . SER A 1 86 ? -1.186 -1.979 15.743 1.00 96.38 86 SER A CA 1
ATOM 656 C C . SER A 1 86 ? -0.493 -1.631 14.435 1.00 96.38 86 SER A C 1
ATOM 658 O O . SER A 1 86 ? -1.141 -1.207 13.479 1.00 96.38 86 SER A O 1
ATOM 660 N N . LEU A 1 87 ? 0.823 -1.823 14.402 1.00 96.69 87 LEU A N 1
ATOM 661 C CA . LEU A 1 87 ? 1.634 -1.719 13.196 1.00 96.69 87 LEU A CA 1
ATOM 662 C C . LEU A 1 87 ? 2.025 -3.129 12.765 1.00 96.69 87 LEU A C 1
ATOM 664 O O . LEU A 1 87 ? 2.741 -3.830 13.480 1.00 96.69 87 LEU A O 1
ATOM 668 N N . LEU A 1 88 ? 1.511 -3.553 11.620 1.00 97.19 88 LEU A N 1
ATOM 669 C CA . LEU A 1 88 ? 1.734 -4.880 11.064 1.00 97.19 88 LEU A CA 1
ATOM 670 C C . LEU A 1 88 ? 2.675 -4.784 9.864 1.00 97.19 88 LEU A C 1
ATOM 672 O O . LEU A 1 88 ? 2.660 -3.796 9.131 1.00 97.19 88 LEU A O 1
ATOM 676 N N . GLY A 1 89 ? 3.482 -5.821 9.657 1.00 96.00 89 GLY A N 1
ATOM 677 C CA . GLY A 1 89 ? 4.187 -6.025 8.396 1.00 96.00 89 GLY A CA 1
ATOM 678 C C . GLY A 1 89 ? 3.265 -6.718 7.400 1.00 96.00 89 GLY A C 1
ATOM 679 O O . GLY A 1 89 ? 2.528 -7.633 7.766 1.00 96.00 89 GLY A O 1
ATOM 680 N N . ASN A 1 90 ? 3.306 -6.283 6.150 1.00 95.12 90 ASN A N 1
ATOM 681 C CA . ASN A 1 90 ? 2.674 -6.964 5.035 1.00 95.12 90 ASN A CA 1
ATOM 682 C C . ASN A 1 90 ? 3.673 -7.026 3.884 1.00 95.12 90 ASN A C 1
ATOM 684 O O . ASN A 1 90 ? 4.356 -6.044 3.620 1.00 95.12 90 ASN A O 1
ATOM 688 N N . ASP A 1 91 ? 3.735 -8.143 3.179 1.00 95.00 91 ASP A N 1
ATOM 689 C CA . ASP A 1 91 ? 4.577 -8.266 1.998 1.00 95.00 91 ASP A CA 1
ATOM 690 C C . ASP A 1 91 ? 3.723 -8.064 0.749 1.00 95.00 91 ASP A C 1
ATOM 692 O O . ASP A 1 91 ? 2.627 -8.611 0.622 1.00 95.00 91 ASP A O 1
ATOM 696 N N . LEU A 1 92 ? 4.212 -7.237 -0.170 1.00 93.31 92 LEU A N 1
ATOM 697 C CA . LEU A 1 92 ? 3.542 -6.948 -1.428 1.00 93.31 92 LEU A CA 1
ATOM 698 C C . LEU A 1 92 ? 4.481 -7.227 -2.594 1.00 93.31 92 LEU A C 1
ATOM 700 O O . LEU A 1 92 ? 5.638 -6.807 -2.602 1.00 93.31 92 LEU A O 1
ATOM 704 N N . GLU A 1 93 ? 3.961 -7.917 -3.600 1.00 94.62 93 GLU A N 1
ATOM 705 C CA . GLU A 1 93 ? 4.658 -8.115 -4.862 1.00 94.62 93 GLU A CA 1
ATOM 706 C C . GLU A 1 93 ? 4.477 -6.880 -5.745 1.00 94.62 93 GLU A C 1
ATOM 708 O O . GLU A 1 93 ? 3.361 -6.459 -6.058 1.00 94.62 93 GLU A O 1
ATOM 713 N N . LYS A 1 94 ? 5.595 -6.272 -6.133 1.00 94.12 94 LYS A N 1
ATOM 714 C CA . LYS A 1 94 ? 5.647 -5.129 -7.044 1.00 94.12 94 LYS A CA 1
ATOM 715 C C . LYS A 1 94 ? 6.272 -5.556 -8.358 1.00 94.12 94 LYS A C 1
ATOM 717 O O . LYS A 1 94 ? 7.162 -6.394 -8.376 1.00 94.12 94 LYS A O 1
ATOM 722 N N . SER A 1 95 ? 5.853 -4.951 -9.465 1.00 95.69 95 SER A N 1
ATOM 723 C CA . SER A 1 95 ? 6.496 -5.197 -10.759 1.00 95.69 95 SER A CA 1
ATOM 724 C C . SER A 1 95 ? 7.943 -4.703 -10.745 1.00 95.69 95 SER A C 1
ATOM 726 O O . SER A 1 95 ? 8.189 -3.598 -10.260 1.00 95.69 95 SER A O 1
ATOM 728 N N . LEU A 1 96 ? 8.891 -5.433 -11.341 1.00 96.06 96 LEU A N 1
ATOM 729 C CA . LEU A 1 96 ? 10.280 -4.968 -11.476 1.00 96.06 96 LEU A CA 1
ATOM 730 C C . LEU A 1 96 ? 10.400 -3.610 -12.190 1.00 96.06 96 LEU A C 1
ATOM 732 O O . LEU A 1 96 ? 11.336 -2.863 -11.915 1.00 96.06 96 LEU A O 1
ATOM 736 N N . TRP A 1 97 ? 9.432 -3.239 -13.035 1.00 95.75 97 TRP A N 1
ATOM 737 C CA . TRP A 1 97 ? 9.334 -1.901 -13.636 1.00 95.75 97 TRP A CA 1
ATOM 738 C C . TRP A 1 97 ? 9.214 -0.772 -12.603 1.00 95.75 97 TRP A C 1
ATOM 740 O O . TRP A 1 97 ? 9.566 0.369 -12.882 1.00 95.75 97 TRP A O 1
ATOM 750 N N . THR A 1 98 ? 8.704 -1.090 -11.413 1.00 93.31 98 THR A N 1
ATOM 751 C CA . THR A 1 98 ? 8.519 -0.151 -10.297 1.00 93.31 98 THR A CA 1
ATOM 752 C C . THR A 1 98 ? 9.662 -0.193 -9.283 1.00 93.31 98 THR A C 1
ATOM 754 O O . THR A 1 98 ? 9.608 0.510 -8.275 1.00 93.31 98 THR A O 1
ATOM 757 N N . LYS A 1 99 ? 10.711 -0.988 -9.544 1.00 94.56 99 LYS A N 1
ATOM 758 C CA . LYS A 1 99 ? 11.900 -1.036 -8.695 1.00 94.56 99 LYS A CA 1
ATOM 759 C C . LYS A 1 99 ? 12.544 0.362 -8.623 1.00 94.56 99 LYS A C 1
ATOM 761 O O . LYS A 1 99 ? 12.713 0.967 -9.684 1.00 94.56 99 LYS A O 1
ATOM 766 N N . PRO A 1 100 ? 12.920 0.882 -7.433 1.00 91.94 100 PRO A N 1
ATOM 767 C CA . PRO A 1 100 ? 13.331 2.279 -7.268 1.00 91.94 100 PRO A CA 1
ATOM 768 C C . PRO A 1 100 ? 14.415 2.735 -8.243 1.00 91.94 100 PRO A C 1
ATOM 770 O O . PRO A 1 100 ? 14.282 3.787 -8.854 1.00 91.94 100 PRO A O 1
ATOM 773 N N . GLU A 1 101 ? 15.452 1.929 -8.464 1.00 95.06 101 GLU A N 1
ATOM 774 C CA . GLU A 1 101 ? 16.532 2.290 -9.382 1.00 95.06 101 GLU A CA 1
ATOM 775 C C . GLU A 1 101 ? 16.067 2.301 -10.845 1.00 95.06 101 GLU A C 1
ATOM 777 O O . GLU A 1 101 ? 16.510 3.145 -11.613 1.00 95.06 101 GLU A O 1
ATOM 782 N N . VAL A 1 102 ? 15.144 1.412 -11.240 1.00 95.12 102 VAL A N 1
ATOM 783 C CA . VAL A 1 102 ? 14.565 1.417 -12.598 1.00 95.12 102 VAL A CA 1
ATOM 784 C C . VAL A 1 102 ? 13.694 2.656 -12.782 1.00 95.12 102 VAL A C 1
ATOM 786 O O . VAL A 1 102 ? 13.862 3.384 -13.756 1.00 95.12 102 VAL A O 1
ATOM 789 N N . ALA A 1 103 ? 12.810 2.934 -11.822 1.00 92.44 103 ALA A N 1
ATOM 790 C CA . ALA A 1 103 ? 11.949 4.109 -11.848 1.00 92.44 103 ALA A CA 1
ATOM 791 C C . ALA A 1 103 ? 12.766 5.410 -11.900 1.00 92.44 103 ALA A C 1
ATOM 793 O O . ALA A 1 103 ? 12.470 6.274 -12.719 1.00 92.44 103 ALA A O 1
ATOM 794 N N . LEU A 1 104 ? 13.830 5.522 -11.095 1.00 92.75 104 LEU A N 1
ATOM 795 C CA . LEU A 1 104 ? 14.733 6.676 -11.104 1.00 92.75 104 LEU A CA 1
ATOM 796 C C . LEU A 1 104 ? 15.437 6.852 -12.449 1.00 92.75 104 LEU A C 1
ATOM 798 O O . LEU A 1 104 ? 15.561 7.977 -12.919 1.00 92.75 104 LEU A O 1
ATOM 802 N N . LEU A 1 105 ? 15.892 5.768 -13.083 1.00 95.00 105 LEU A N 1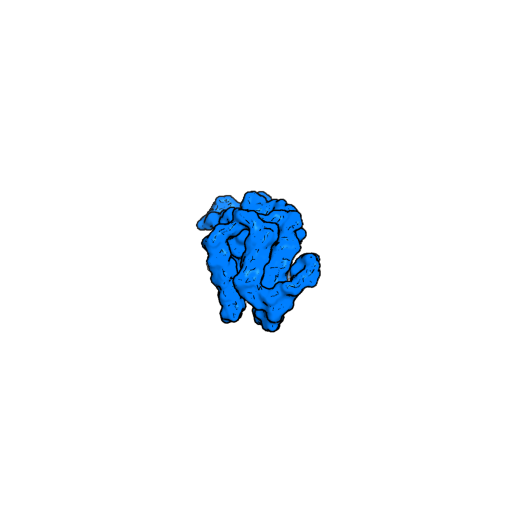
ATOM 803 C CA . LEU A 1 105 ? 16.513 5.849 -14.405 1.00 95.00 105 LEU A CA 1
ATOM 804 C C . LEU A 1 105 ? 15.517 6.288 -15.480 1.00 95.00 105 LEU A C 1
ATOM 806 O O . LEU A 1 105 ? 15.870 7.098 -16.333 1.00 95.00 105 LEU A O 1
ATOM 810 N N . LEU A 1 106 ? 14.277 5.802 -15.431 1.00 93.50 106 LEU A N 1
ATOM 811 C CA . LEU A 1 106 ? 13.238 6.199 -16.383 1.00 93.50 106 LEU A CA 1
ATOM 812 C C . LEU A 1 106 ? 12.749 7.637 -16.152 1.00 93.50 106 LEU A C 1
ATOM 814 O O . LEU A 1 106 ? 12.423 8.319 -17.113 1.00 93.50 106 LEU A O 1
ATOM 818 N N . GLN A 1 107 ? 12.758 8.127 -14.911 1.00 91.81 107 GLN A N 1
ATOM 819 C CA . GLN A 1 107 ? 12.425 9.521 -14.582 1.00 91.81 107 GLN A CA 1
ATOM 820 C C . GLN A 1 107 ? 13.471 10.538 -15.058 1.00 91.81 107 GLN A C 1
ATOM 822 O O . GLN A 1 107 ? 13.174 11.727 -15.099 1.00 91.81 107 GLN A O 1
ATOM 827 N N . ARG A 1 108 ? 14.691 10.102 -15.400 1.00 94.50 108 ARG A N 1
ATOM 828 C CA . ARG A 1 108 ? 15.709 10.988 -15.992 1.00 94.50 108 ARG A CA 1
ATOM 829 C C . ARG A 1 108 ? 15.427 11.320 -17.457 1.00 94.50 108 ARG A C 1
ATOM 831 O O . ARG A 1 108 ? 16.049 12.240 -17.976 1.00 94.50 108 ARG A O 1
ATOM 838 N N . ILE A 1 109 ? 14.529 10.578 -18.111 1.00 94.44 109 ILE A N 1
ATOM 839 C CA . ILE A 1 109 ? 14.090 10.878 -19.474 1.00 94.44 109 ILE A CA 1
ATOM 840 C C . ILE A 1 109 ? 13.319 12.206 -19.425 1.00 94.44 109 ILE A C 1
ATOM 842 O O . ILE A 1 109 ? 12.364 12.304 -18.650 1.00 94.44 109 ILE A O 1
ATOM 846 N N . PRO A 1 110 ? 13.722 13.221 -20.209 1.00 92.50 110 PRO A N 1
ATOM 847 C CA . PRO A 1 110 ? 13.022 14.499 -20.271 1.00 92.50 110 PRO A CA 1
ATOM 848 C C . PRO A 1 110 ? 11.534 14.335 -20.620 1.00 92.50 110 PRO A C 1
ATOM 850 O O . PRO A 1 110 ? 11.159 13.433 -21.370 1.00 92.50 110 PRO A O 1
ATOM 853 N N . GLU A 1 111 ? 10.670 15.202 -20.082 1.00 89.50 111 GLU A N 1
ATOM 854 C CA . GLU A 1 111 ? 9.215 15.119 -20.311 1.00 89.50 111 GLU A CA 1
ATOM 855 C C . GLU A 1 111 ? 8.835 15.265 -21.795 1.00 89.50 111 GLU A C 1
ATOM 857 O O . GLU A 1 111 ? 7.874 14.649 -22.254 1.00 89.50 111 GLU A O 1
ATOM 862 N N . ASP A 1 112 ? 9.608 16.037 -22.560 1.00 91.19 112 ASP A N 1
ATOM 863 C CA . ASP A 1 112 ? 9.481 16.200 -24.011 1.00 91.19 112 ASP A CA 1
ATOM 864 C C . ASP A 1 112 ? 9.899 14.952 -24.809 1.00 91.19 112 ASP A C 1
ATOM 866 O O . ASP A 1 112 ? 9.587 14.858 -25.994 1.00 91.19 112 ASP A O 1
ATOM 870 N N . SER A 1 113 ? 10.519 13.972 -24.147 1.00 92.00 113 SER A N 1
ATOM 871 C CA . SER A 1 113 ? 10.935 12.672 -24.688 1.00 92.00 113 SER A CA 1
ATOM 872 C C . SER A 1 113 ? 10.166 11.502 -24.056 1.00 92.00 113 SER A C 1
ATOM 874 O O . SER A 1 113 ? 10.670 10.381 -23.951 1.00 92.00 113 SER A O 1
ATOM 876 N N . ALA A 1 114 ? 8.931 11.731 -23.594 1.00 89.56 114 ALA A N 1
ATOM 877 C CA . ALA A 1 114 ? 8.099 10.691 -22.977 1.00 89.56 114 ALA A CA 1
ATOM 878 C C . ALA A 1 114 ? 7.850 9.475 -23.899 1.00 89.56 114 ALA A C 1
ATOM 880 O O . ALA A 1 114 ? 7.691 8.345 -23.425 1.00 89.56 114 ALA A O 1
ATOM 881 N N . ASP A 1 115 ? 7.853 9.685 -25.215 1.00 92.81 115 ASP A N 1
ATOM 882 C CA . ASP A 1 115 ? 7.764 8.638 -26.231 1.00 92.81 115 ASP A CA 1
ATOM 883 C C . ASP A 1 115 ? 8.964 7.677 -26.200 1.00 92.81 115 ASP A C 1
ATOM 885 O O . ASP A 1 115 ? 8.782 6.480 -26.430 1.00 92.81 115 ASP A O 1
ATOM 889 N N . VAL A 1 116 ? 10.157 8.146 -25.820 1.00 94.19 116 VAL A N 1
ATOM 890 C CA . VAL A 1 116 ? 11.355 7.310 -25.633 1.00 94.19 116 VAL A CA 1
ATOM 891 C C . VAL A 1 116 ? 11.138 6.301 -24.505 1.00 94.19 116 VAL A C 1
ATOM 893 O O . VAL A 1 116 ? 11.409 5.109 -24.676 1.00 94.19 116 VAL A O 1
ATOM 896 N N . ALA A 1 117 ? 10.580 6.737 -23.370 1.00 93.00 117 ALA A N 1
ATOM 897 C CA . ALA A 1 117 ? 10.251 5.854 -22.247 1.00 93.00 117 ALA A CA 1
ATOM 898 C C . ALA A 1 117 ? 9.191 4.807 -22.639 1.00 93.00 117 ALA A C 1
ATOM 900 O O . ALA A 1 117 ? 9.290 3.630 -22.272 1.00 93.00 117 ALA A O 1
ATOM 901 N N . MET A 1 118 ? 8.189 5.225 -23.422 1.00 93.56 118 MET A N 1
ATOM 902 C CA . MET A 1 118 ? 7.157 4.336 -23.958 1.00 93.56 118 MET A CA 1
ATOM 903 C C . MET A 1 118 ? 7.738 3.307 -24.933 1.00 93.56 118 MET A C 1
ATOM 905 O O . MET A 1 118 ? 7.427 2.120 -24.814 1.00 93.56 118 MET A O 1
ATOM 909 N N . CYS A 1 119 ? 8.605 3.736 -25.856 1.00 95.88 119 CYS A N 1
ATOM 910 C CA . CYS A 1 119 ? 9.300 2.860 -26.796 1.00 95.88 119 CYS A CA 1
ATOM 911 C C . CYS A 1 119 ? 10.176 1.855 -26.054 1.00 95.88 119 CYS A C 1
ATOM 913 O O . CYS A 1 119 ? 10.056 0.659 -26.301 1.00 95.88 119 CYS A O 1
ATOM 915 N N . PHE A 1 120 ? 10.981 2.308 -25.087 1.00 96.69 120 PHE A N 1
ATOM 916 C CA . PHE A 1 120 ? 11.816 1.433 -24.265 1.00 96.69 120 PHE A CA 1
ATOM 917 C C . PHE A 1 120 ? 10.992 0.310 -23.630 1.00 96.69 120 PHE A C 1
ATOM 919 O O . PHE A 1 120 ? 11.303 -0.869 -23.814 1.00 96.69 120 PHE A O 1
ATOM 926 N N . ARG A 1 121 ? 9.896 0.659 -22.945 1.00 96.44 121 ARG A N 1
ATOM 927 C CA . ARG A 1 121 ? 9.020 -0.334 -22.319 1.00 96.44 121 ARG A CA 1
ATOM 928 C C . ARG A 1 121 ? 8.383 -1.266 -23.349 1.00 96.44 121 ARG A C 1
ATOM 930 O O . ARG A 1 121 ? 8.502 -2.481 -23.223 1.00 96.44 121 ARG A O 1
ATOM 937 N N . SER A 1 122 ? 7.767 -0.709 -24.393 1.00 97.31 122 SER A N 1
ATOM 938 C CA . SER A 1 122 ? 7.098 -1.492 -25.436 1.00 97.31 122 SER A CA 1
ATOM 939 C C . SER A 1 122 ? 8.049 -2.448 -26.153 1.00 97.31 122 SER A C 1
ATOM 941 O O . SER A 1 122 ? 7.636 -3.538 -26.546 1.00 97.31 122 SER A O 1
ATOM 943 N N . TRP A 1 123 ? 9.300 -2.052 -26.365 1.00 98.06 123 TRP A N 1
ATOM 944 C CA . TRP A 1 123 ? 10.292 -2.863 -27.058 1.00 98.06 123 TRP A CA 1
ATOM 945 C C . TRP A 1 123 ? 10.866 -3.957 -26.174 1.00 98.06 123 TRP A C 1
ATOM 947 O O . TRP A 1 123 ? 11.097 -5.057 -26.673 1.00 98.06 123 TRP A O 1
ATOM 957 N N . VAL A 1 124 ? 11.061 -3.695 -24.878 1.00 97.81 124 VAL A N 1
ATOM 958 C CA . VAL A 1 124 ? 11.415 -4.740 -23.910 1.00 97.81 124 VAL A CA 1
ATOM 959 C C . VAL A 1 124 ? 10.290 -5.771 -23.833 1.00 97.81 124 VAL A C 1
ATOM 961 O O . VAL A 1 124 ? 10.548 -6.948 -24.075 1.00 97.81 124 VAL A O 1
ATOM 964 N N . ASP A 1 125 ? 9.046 -5.341 -23.611 1.00 97.56 125 ASP A N 1
ATOM 965 C CA . ASP A 1 125 ? 7.883 -6.237 -23.540 1.00 97.56 125 ASP A CA 1
ATOM 966 C C . ASP A 1 125 ? 7.690 -7.011 -24.857 1.00 97.56 125 ASP A C 1
ATOM 968 O O . ASP A 1 125 ? 7.485 -8.226 -24.862 1.00 97.56 125 ASP A O 1
ATOM 972 N N . GLY A 1 126 ? 7.839 -6.331 -25.997 1.00 97.75 126 GLY A N 1
ATOM 973 C CA . GLY A 1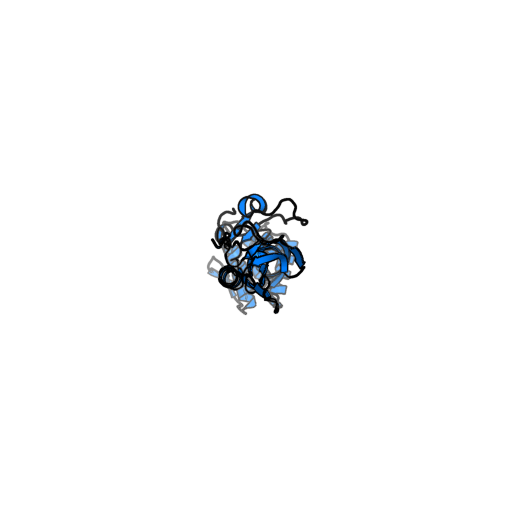 126 ? 7.778 -6.943 -27.320 1.00 97.75 126 GLY A CA 1
ATOM 974 C C . GLY A 1 126 ? 8.862 -7.998 -27.539 1.00 97.75 126 GLY A C 1
ATOM 975 O O . GLY A 1 126 ? 8.569 -9.097 -28.010 1.00 97.75 126 GLY A O 1
ATOM 976 N N . MET A 1 127 ? 10.108 -7.693 -27.170 1.00 97.81 127 MET A N 1
ATOM 977 C CA . MET A 1 127 ? 11.236 -8.621 -27.271 1.00 97.81 127 MET A CA 1
ATOM 978 C C . MET A 1 127 ? 11.014 -9.867 -26.402 1.00 97.81 127 MET A C 1
ATOM 980 O O . MET A 1 127 ? 11.263 -10.982 -26.862 1.00 97.81 127 MET A O 1
ATOM 984 N N . LEU A 1 128 ? 10.515 -9.689 -25.174 1.00 97.06 128 LEU A N 1
ATOM 985 C CA . LEU A 1 128 ? 10.165 -10.781 -24.258 1.00 97.06 128 LEU A CA 1
ATOM 986 C C . LEU A 1 128 ? 9.004 -11.629 -24.800 1.00 97.06 128 LEU A C 1
ATOM 988 O O . LEU A 1 128 ? 9.025 -12.851 -24.676 1.00 97.06 128 LEU A O 1
ATOM 992 N N . GLY A 1 129 ? 8.045 -11.001 -25.486 1.00 97.19 129 GLY A N 1
ATOM 993 C CA . GLY A 1 129 ? 6.958 -11.664 -26.213 1.00 97.19 129 GLY A CA 1
ATOM 994 C C . GLY A 1 129 ? 7.375 -12.344 -27.526 1.00 97.19 129 GLY A C 1
ATOM 995 O O . GLY A 1 129 ? 6.527 -12.896 -28.225 1.00 97.19 129 GLY A O 1
ATOM 996 N N . GLY A 1 130 ? 8.662 -12.314 -27.888 1.00 97.19 130 GLY A N 1
ATOM 997 C CA . GLY A 1 130 ? 9.202 -12.970 -29.082 1.00 97.19 130 GLY A CA 1
ATOM 998 C C . GLY A 1 130 ? 9.206 -12.115 -30.354 1.00 97.19 130 GLY A C 1
ATOM 999 O O . GLY A 1 130 ? 9.590 -12.617 -31.417 1.00 97.19 130 GLY A O 1
ATOM 1000 N N . LEU A 1 131 ? 8.837 -10.831 -30.277 1.00 97.56 131 LEU A N 1
ATOM 1001 C CA . LEU A 1 131 ? 8.988 -9.910 -31.402 1.00 97.56 131 LEU A CA 1
ATOM 1002 C C . LEU A 1 131 ? 10.471 -9.700 -31.715 1.00 97.56 131 LEU A C 1
ATOM 1004 O O . LEU A 1 131 ? 11.320 -9.566 -30.835 1.00 97.56 131 LEU A O 1
ATOM 1008 N N . ARG A 1 132 ? 10.789 -9.664 -33.010 1.00 97.44 132 ARG A N 1
ATOM 1009 C CA . ARG A 1 132 ? 12.159 -9.454 -33.502 1.00 97.44 132 ARG A CA 1
ATOM 1010 C C . ARG A 1 132 ? 12.400 -8.043 -34.008 1.00 97.44 132 ARG A C 1
ATOM 1012 O O . ARG A 1 132 ? 13.551 -7.640 -34.112 1.00 97.44 132 ARG A O 1
ATOM 1019 N N . LYS A 1 133 ? 11.344 -7.305 -34.335 1.00 97.81 133 LYS A N 1
ATOM 1020 C CA . LYS A 1 133 ? 11.414 -5.956 -34.891 1.00 97.81 133 LYS A CA 1
ATOM 1021 C C . LYS A 1 133 ? 10.319 -5.079 -34.298 1.00 97.81 133 LYS A C 1
ATOM 1023 O O . LYS A 1 133 ? 9.250 -5.588 -33.965 1.00 97.81 133 LYS A O 1
ATOM 1028 N N . ALA A 1 134 ? 10.589 -3.785 -34.218 1.00 97.06 134 ALA A N 1
ATOM 1029 C CA . ALA A 1 134 ? 9.617 -2.746 -33.904 1.00 97.06 134 ALA A CA 1
ATOM 1030 C C . ALA A 1 134 ? 9.876 -1.513 -34.776 1.00 97.06 134 ALA A C 1
ATOM 1032 O O . ALA A 1 134 ? 10.867 -1.464 -35.508 1.00 97.06 134 ALA A O 1
ATOM 1033 N N . LYS A 1 135 ? 8.980 -0.531 -34.694 1.00 96.44 135 LYS A N 1
ATOM 1034 C CA . LYS A 1 135 ? 9.143 0.773 -35.335 1.00 96.44 135 LYS A CA 1
ATOM 1035 C C . LYS A 1 135 ? 9.572 1.817 -34.309 1.00 96.44 135 LYS A C 1
ATOM 1037 O O . LYS A 1 135 ? 9.059 1.817 -33.188 1.00 96.44 135 LYS A O 1
ATOM 1042 N N . LYS A 1 136 ? 10.506 2.676 -34.707 1.00 94.06 136 LYS A N 1
ATOM 1043 C CA . LYS A 1 136 ? 10.837 3.935 -34.035 1.00 94.06 136 LYS A CA 1
ATOM 1044 C C . LYS A 1 136 ? 9.725 4.979 -34.264 1.00 94.06 136 LYS A C 1
ATOM 1046 O O . LYS A 1 136 ? 8.898 4.784 -35.160 1.00 94.06 136 LYS A O 1
ATOM 1051 N N . PRO A 1 137 ? 9.696 6.088 -33.497 1.00 91.25 137 PRO A N 1
ATOM 1052 C CA . PRO A 1 137 ? 8.753 7.189 -33.724 1.00 91.25 137 PRO A CA 1
ATOM 1053 C C . PRO A 1 137 ? 8.819 7.795 -35.137 1.00 91.25 137 PRO A C 1
ATOM 1055 O O . PRO A 1 137 ? 7.809 8.267 -35.651 1.00 91.25 137 PRO A O 1
ATOM 1058 N N . ASP A 1 138 ? 9.980 7.726 -35.792 1.00 91.62 138 ASP A N 1
ATOM 1059 C CA . ASP A 1 138 ? 10.207 8.172 -37.176 1.00 91.62 138 ASP A CA 1
ATOM 1060 C C . ASP A 1 138 ? 9.794 7.137 -38.251 1.00 91.62 138 ASP A C 1
ATOM 1062 O O . ASP A 1 138 ? 10.124 7.290 -39.426 1.00 91.62 138 ASP A O 1
ATOM 1066 N N . ASP A 1 139 ? 9.072 6.083 -37.855 1.00 93.00 139 ASP A N 1
ATOM 1067 C CA . ASP A 1 139 ? 8.623 4.951 -38.679 1.00 93.00 139 ASP A CA 1
ATOM 1068 C C . ASP A 1 139 ? 9.737 4.014 -39.188 1.00 93.00 139 ASP A C 1
ATOM 1070 O O . ASP A 1 139 ? 9.460 3.052 -39.913 1.00 93.00 139 ASP A O 1
ATOM 1074 N N . THR A 1 140 ? 10.995 4.220 -38.781 1.00 95.19 140 THR A N 1
ATOM 1075 C CA . THR A 1 140 ? 12.095 3.320 -39.154 1.00 95.19 140 THR A CA 1
ATOM 1076 C C . THR A 1 140 ? 12.051 2.004 -38.372 1.00 95.19 140 THR A C 1
ATOM 1078 O O . THR A 1 140 ? 11.681 1.956 -37.197 1.00 95.19 140 THR A O 1
ATOM 1081 N N . GLU A 1 141 ? 12.419 0.892 -39.019 1.00 96.62 141 GLU A N 1
ATOM 1082 C CA . GLU A 1 141 ? 12.488 -0.411 -38.347 1.00 96.62 141 GLU A CA 1
ATOM 1083 C C . GLU A 1 141 ? 13.760 -0.542 -37.498 1.00 96.62 141 GLU A C 1
ATOM 1085 O O . GLU A 1 141 ? 14.872 -0.296 -37.966 1.00 96.62 141 GLU A O 1
ATOM 1090 N N . ILE A 1 142 ? 13.605 -1.059 -36.280 1.00 96.62 142 ILE A N 1
ATOM 1091 C CA . ILE A 1 142 ? 14.701 -1.464 -35.400 1.00 96.62 142 ILE A CA 1
ATOM 1092 C C . ILE A 1 142 ? 14.593 -2.955 -35.072 1.00 96.62 142 ILE A C 1
ATOM 1094 O O . ILE A 1 142 ? 13.512 -3.481 -34.804 1.00 96.62 142 ILE A O 1
ATOM 1098 N N . LEU A 1 143 ? 15.727 -3.660 -35.085 1.00 97.94 143 LEU A N 1
ATOM 1099 C CA . LEU A 1 143 ? 15.806 -5.037 -34.599 1.00 97.94 143 LEU A CA 1
ATOM 1100 C C . LEU A 1 143 ? 15.787 -5.033 -33.063 1.00 97.94 143 LEU A C 1
ATOM 1102 O O . LEU A 1 143 ? 16.665 -4.434 -32.441 1.00 97.94 143 LEU A O 1
ATOM 1106 N N . LEU A 1 144 ? 14.837 -5.747 -32.462 1.00 97.88 144 LEU A N 1
ATOM 1107 C CA . LEU A 1 144 ? 14.678 -5.854 -31.014 1.00 97.88 144 LEU A CA 1
ATOM 1108 C C . LEU A 1 144 ? 15.743 -6.776 -30.417 1.00 97.88 144 LEU A C 1
ATOM 1110 O O . LEU A 1 144 ? 15.609 -8.000 -30.384 1.00 97.88 144 LEU A O 1
ATOM 1114 N N . THR A 1 145 ? 16.826 -6.163 -29.954 1.00 97.88 145 THR A N 1
ATOM 1115 C CA . THR A 1 145 ? 17.873 -6.798 -29.154 1.00 97.88 145 THR A CA 1
ATOM 1116 C C . THR A 1 145 ? 18.247 -5.866 -28.009 1.00 97.88 145 THR A C 1
ATOM 1118 O O . THR A 1 145 ? 18.112 -4.651 -28.143 1.00 97.88 145 THR A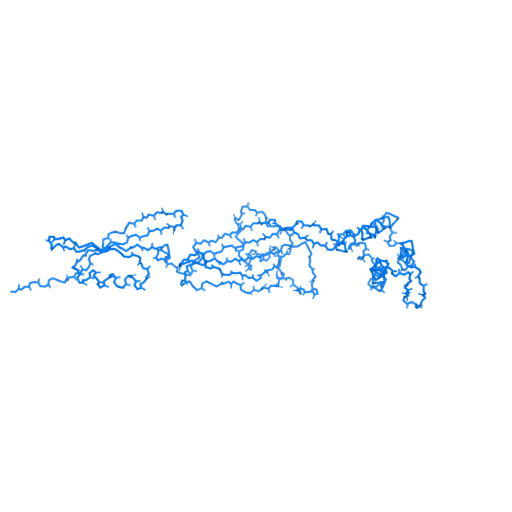 O 1
ATOM 1121 N N . VAL A 1 146 ? 18.761 -6.409 -26.900 1.00 97.38 146 VAL A N 1
ATOM 1122 C CA . VAL A 1 146 ? 19.198 -5.583 -25.760 1.00 97.38 146 VAL A CA 1
ATOM 1123 C C . VAL A 1 146 ? 20.182 -4.478 -26.183 1.00 97.38 146 VAL A C 1
ATOM 1125 O O . VAL A 1 146 ? 19.946 -3.334 -25.805 1.00 97.38 146 VAL A O 1
ATOM 1128 N N . PRO A 1 147 ? 21.231 -4.744 -26.995 1.00 97.94 147 PRO A N 1
ATOM 1129 C CA . PRO A 1 147 ? 22.127 -3.684 -27.456 1.00 97.94 147 PRO A CA 1
ATOM 1130 C C . PRO A 1 147 ? 21.415 -2.584 -28.246 1.00 97.94 147 PRO A C 1
ATOM 1132 O O . PRO A 1 147 ? 21.665 -1.414 -27.994 1.00 97.94 147 PRO A O 1
ATOM 1135 N N . ASN A 1 148 ? 20.500 -2.939 -29.152 1.00 97.81 148 ASN A N 1
ATOM 1136 C CA . ASN A 1 148 ? 19.810 -1.953 -29.987 1.00 97.81 148 ASN A CA 1
ATOM 1137 C C . ASN A 1 148 ? 18.817 -1.102 -29.186 1.00 97.81 148 ASN A C 1
ATOM 1139 O O . ASN A 1 148 ? 18.735 0.101 -29.409 1.00 97.81 148 ASN A O 1
ATOM 1143 N N . ILE A 1 149 ? 18.094 -1.708 -28.236 1.00 97.25 149 ILE A N 1
ATOM 1144 C CA . ILE A 1 149 ? 17.163 -0.990 -27.352 1.00 97.25 149 ILE A CA 1
ATOM 1145 C C . ILE A 1 149 ? 17.929 0.028 -26.494 1.00 97.25 149 ILE A C 1
ATOM 1147 O O . ILE A 1 149 ? 17.507 1.174 -26.371 1.00 97.25 149 ILE A O 1
ATOM 1151 N N . LEU A 1 150 ? 19.072 -0.371 -25.925 1.00 97.00 150 LEU A N 1
ATOM 1152 C CA . LEU A 1 150 ? 19.896 0.527 -25.110 1.00 97.00 150 LEU A CA 1
ATOM 1153 C C . LEU A 1 150 ? 20.641 1.576 -25.954 1.00 97.00 150 LEU A C 1
ATOM 1155 O O . LEU A 1 150 ? 20.800 2.700 -25.490 1.00 97.00 150 LEU A O 1
ATOM 1159 N N . SER A 1 151 ? 21.053 1.243 -27.185 1.00 96.50 151 SER A N 1
ATOM 1160 C CA . SER A 1 151 ? 21.640 2.211 -28.129 1.00 96.50 151 SER A CA 1
ATOM 1161 C C . SER A 1 151 ? 20.648 3.315 -28.458 1.00 96.50 151 SER A C 1
ATOM 1163 O O . SER A 1 151 ? 20.994 4.484 -28.357 1.00 96.50 151 SER A O 1
ATOM 1165 N N . TYR A 1 152 ? 19.396 2.953 -28.753 1.00 95.56 152 TYR A N 1
ATOM 1166 C CA . TYR A 1 152 ? 18.340 3.929 -28.999 1.00 95.56 152 TYR A CA 1
ATOM 1167 C C . TYR A 1 152 ? 18.124 4.857 -27.801 1.00 95.56 152 TYR A C 1
ATOM 1169 O O . TYR A 1 152 ? 18.072 6.067 -27.969 1.00 95.56 152 TYR A O 1
ATOM 1177 N N . LEU A 1 153 ? 18.077 4.308 -26.583 1.00 94.75 153 LEU A N 1
ATOM 1178 C CA . LEU A 1 153 ? 17.966 5.130 -25.379 1.00 94.75 153 LEU A CA 1
ATOM 1179 C C . LEU A 1 153 ? 19.136 6.129 -25.263 1.00 94.75 153 LEU A C 1
ATOM 1181 O O . LEU A 1 153 ? 18.918 7.281 -24.920 1.00 94.75 153 LEU A O 1
ATOM 1185 N N . ASN A 1 154 ? 20.364 5.720 -25.591 1.00 95.62 154 ASN A N 1
ATOM 1186 C C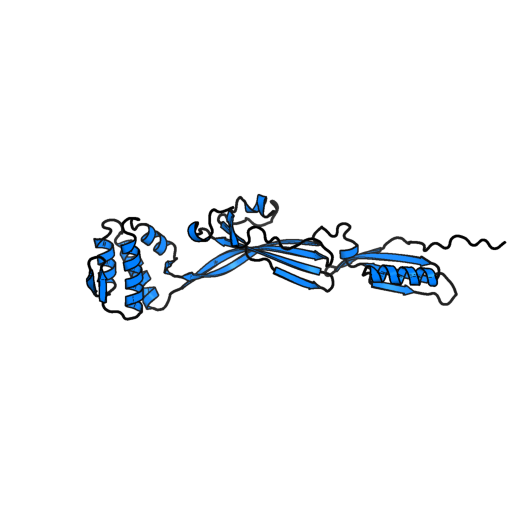A . ASN A 1 154 ? 21.527 6.613 -25.594 1.00 95.62 154 ASN A CA 1
ATOM 1187 C C . ASN A 1 154 ? 21.507 7.657 -26.728 1.00 95.62 154 ASN A C 1
ATOM 1189 O O . ASN A 1 154 ? 22.057 8.742 -26.567 1.00 95.62 154 ASN A O 1
ATOM 1193 N N . GLU A 1 155 ? 20.937 7.309 -27.883 1.00 94.81 155 GLU A N 1
ATOM 1194 C CA . GLU A 1 155 ? 20.814 8.186 -29.054 1.00 94.81 155 GLU A CA 1
ATOM 1195 C C . GLU A 1 155 ? 19.798 9.310 -28.815 1.00 94.81 155 GLU A C 1
ATOM 1197 O O . GLU A 1 155 ? 20.091 10.461 -29.128 1.00 94.81 155 GLU A O 1
ATOM 1202 N N . GLU A 1 156 ? 18.633 8.987 -28.245 1.00 94.44 156 GLU A N 1
ATOM 1203 C CA . GLU A 1 156 ? 17.539 9.951 -28.059 1.00 94.44 156 GLU A CA 1
ATOM 1204 C C . GLU A 1 156 ? 17.717 10.842 -26.826 1.00 94.44 156 GLU A C 1
ATOM 1206 O O . GLU A 1 156 ? 17.305 11.999 -26.831 1.00 94.44 156 GLU A O 1
ATOM 1211 N N . VAL A 1 157 ? 18.349 10.326 -25.766 1.00 93.19 157 VAL A N 1
ATOM 1212 C CA . VAL A 1 157 ? 18.637 11.095 -24.544 1.00 93.19 157 VAL A CA 1
ATOM 1213 C C . VAL A 1 157 ? 20.133 11.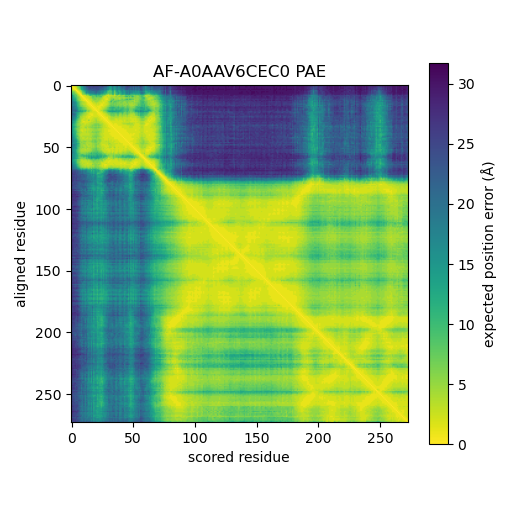041 -24.206 1.00 93.19 157 VAL A C 1
ATOM 1215 O O . VAL A 1 157 ? 20.543 10.416 -23.219 1.00 93.19 157 VAL A O 1
ATOM 1218 N N . PRO A 1 158 ? 20.986 11.687 -25.027 1.00 91.50 158 PRO A N 1
ATOM 1219 C CA . PRO A 1 158 ? 22.432 11.664 -24.838 1.00 91.50 158 PRO A CA 1
ATOM 1220 C C . PRO A 1 158 ? 22.832 12.250 -23.479 1.00 91.50 158 PRO A C 1
ATOM 1222 O O . PRO A 1 158 ? 22.124 13.075 -22.903 1.00 91.50 158 PRO A O 1
ATOM 1225 N N . ASP A 1 159 ? 23.960 11.780 -22.941 1.00 92.31 159 ASP A N 1
ATOM 1226 C CA . ASP A 1 159 ? 24.551 12.196 -21.655 1.00 92.31 159 ASP A CA 1
ATOM 1227 C C . ASP A 1 159 ? 23.667 11.994 -20.402 1.00 92.31 159 ASP A C 1
ATOM 1229 O O . ASP A 1 159 ? 24.079 12.310 -19.285 1.00 92.31 159 ASP A O 1
ATOM 1233 N N . THR A 1 160 ? 22.477 11.405 -20.556 1.00 93.75 160 THR A N 1
ATOM 1234 C CA . THR A 1 160 ? 21.532 11.146 -19.455 1.00 93.75 160 THR A CA 1
ATOM 1235 C C . THR A 1 160 ? 21.939 9.929 -18.618 1.00 93.75 160 THR A C 1
ATOM 1237 O O . THR A 1 160 ? 21.683 9.867 -17.409 1.00 93.75 160 THR A O 1
ATOM 1240 N N . TYR A 1 161 ? 22.593 8.956 -19.256 1.00 94.94 161 TYR A N 1
ATOM 1241 C CA . TYR A 1 161 ? 22.944 7.670 -18.664 1.00 94.94 161 TYR A CA 1
ATOM 1242 C C . TYR A 1 161 ? 24.449 7.432 -18.667 1.00 94.94 161 TYR A C 1
ATOM 1244 O O . TYR A 1 161 ? 25.141 7.595 -19.670 1.00 94.94 161 TYR A O 1
ATOM 1252 N N . SER A 1 162 ? 24.955 6.974 -17.529 1.00 96.00 162 SER A N 1
ATOM 1253 C CA . SER A 1 162 ? 26.324 6.492 -17.390 1.00 96.00 162 SER A CA 1
ATOM 1254 C C . SER A 1 162 ? 26.471 5.050 -17.895 1.00 96.00 162 SER A C 1
ATOM 1256 O O . SER A 1 162 ? 25.503 4.295 -17.997 1.00 96.00 162 SER A O 1
ATOM 1258 N N . ASN A 1 163 ? 27.711 4.599 -18.106 1.00 96.06 163 ASN A N 1
ATOM 1259 C CA . ASN A 1 163 ? 27.987 3.189 -18.414 1.00 96.06 163 ASN A CA 1
ATOM 1260 C C . ASN A 1 163 ? 27.436 2.229 -17.341 1.00 96.06 163 ASN A C 1
ATOM 1262 O O . ASN A 1 163 ? 26.968 1.139 -17.671 1.00 96.06 163 ASN A O 1
ATOM 1266 N N . SER A 1 164 ? 27.469 2.620 -16.062 1.00 97.12 164 SER A N 1
ATOM 1267 C CA . SER A 1 164 ? 26.872 1.840 -14.970 1.00 97.12 164 SER A CA 1
ATOM 1268 C C . SER A 1 164 ? 25.352 1.737 -15.080 1.00 97.12 164 SER A C 1
ATOM 1270 O O . SER A 1 164 ? 24.807 0.669 -14.807 1.00 97.12 164 SER A O 1
ATOM 1272 N N . ASP A 1 165 ? 24.676 2.794 -15.534 1.00 97.31 165 ASP A N 1
ATOM 1273 C CA . ASP A 1 165 ? 23.223 2.784 -15.726 1.00 97.31 165 ASP A CA 1
ATOM 1274 C C . ASP A 1 165 ? 22.834 1.802 -16.841 1.00 97.31 165 ASP A C 1
ATOM 1276 O O . ASP A 1 165 ? 21.934 0.981 -16.665 1.00 97.31 165 ASP A O 1
ATOM 1280 N N . PHE A 1 166 ? 23.576 1.787 -17.954 1.00 97.12 166 PHE A N 1
ATOM 1281 C CA . PHE A 1 166 ? 23.357 0.813 -19.030 1.00 97.12 166 PHE A CA 1
ATOM 1282 C C . PHE A 1 166 ? 23.627 -0.631 -18.600 1.00 97.12 166 PHE A C 1
ATOM 1284 O O . PHE A 1 166 ? 22.899 -1.541 -19.004 1.00 97.12 166 PHE A O 1
ATOM 1291 N N . LEU A 1 167 ? 24.645 -0.868 -17.764 1.00 97.50 167 LEU A N 1
ATOM 1292 C CA . LEU A 1 167 ? 24.881 -2.193 -17.181 1.00 97.50 167 LEU A CA 1
ATOM 1293 C C . LEU A 1 167 ? 23.710 -2.627 -16.293 1.00 97.50 167 LEU A C 1
ATOM 1295 O O . LEU A 1 167 ? 23.286 -3.783 -16.372 1.00 97.50 167 LEU A O 1
ATOM 1299 N N . TYR A 1 168 ? 23.157 -1.705 -15.504 1.00 97.75 168 TYR A N 1
ATOM 1300 C CA . TYR A 1 168 ? 21.997 -1.968 -14.663 1.00 97.75 168 TYR A CA 1
ATOM 1301 C C . TYR A 1 168 ? 20.737 -2.266 -15.488 1.00 97.75 168 TYR A C 1
ATOM 1303 O O . TYR A 1 168 ? 20.086 -3.283 -15.257 1.00 97.75 168 TYR A O 1
ATOM 1311 N N . LEU A 1 169 ? 20.430 -1.458 -16.510 1.00 97.69 169 LEU A N 1
ATOM 1312 C CA . LEU A 1 169 ? 19.297 -1.699 -17.416 1.00 97.69 169 LEU A CA 1
ATOM 1313 C C . LEU A 1 169 ? 19.442 -3.024 -18.176 1.00 97.69 169 LEU A C 1
ATOM 1315 O O . LEU A 1 169 ? 18.471 -3.762 -18.332 1.00 97.69 169 LEU A O 1
ATOM 1319 N N . LYS A 1 170 ? 20.662 -3.380 -18.594 1.00 98.00 170 LYS A N 1
ATOM 1320 C CA . LYS A 1 170 ? 20.950 -4.688 -19.197 1.00 98.00 170 LYS A CA 1
ATOM 1321 C C . LYS A 1 170 ? 20.659 -5.837 -18.230 1.00 98.00 170 LYS A C 1
ATOM 1323 O O . LYS A 1 170 ? 20.102 -6.850 -18.652 1.00 98.00 170 LYS A O 1
ATOM 1328 N N . GLN A 1 171 ? 21.037 -5.703 -16.958 1.00 98.00 171 GLN A N 1
ATOM 1329 C CA . GLN A 1 171 ? 20.719 -6.701 -15.938 1.00 98.00 171 GLN A CA 1
ATOM 1330 C C . GLN A 1 171 ? 19.210 -6.778 -15.693 1.00 98.00 171 GLN A C 1
ATOM 1332 O O . GLN A 1 171 ? 18.664 -7.873 -15.694 1.00 98.00 171 GLN A O 1
ATOM 1337 N N . PHE A 1 172 ? 18.529 -5.640 -15.574 1.00 98.00 172 PHE A N 1
ATOM 1338 C CA . PHE A 1 172 ? 17.076 -5.572 -15.437 1.00 98.00 172 PHE A CA 1
ATOM 1339 C C . PHE A 1 172 ? 16.347 -6.311 -16.573 1.00 98.00 172 PHE A C 1
ATOM 1341 O O . PHE A 1 172 ? 15.533 -7.192 -16.306 1.00 98.00 172 PHE A O 1
ATOM 1348 N N . ILE A 1 173 ? 16.697 -6.038 -17.836 1.00 98.00 173 ILE A N 1
ATOM 1349 C CA . ILE A 1 173 ? 16.098 -6.728 -18.991 1.00 98.00 173 ILE A CA 1
ATOM 1350 C C . ILE A 1 173 ? 16.406 -8.234 -18.962 1.00 98.00 173 ILE A C 1
ATOM 1352 O O . ILE A 1 173 ? 15.572 -9.048 -19.354 1.00 98.00 173 ILE A O 1
ATOM 1356 N N . ARG A 1 174 ? 17.594 -8.628 -18.483 1.00 97.94 174 ARG A N 1
ATOM 1357 C CA . ARG A 1 174 ? 17.942 -10.042 -18.301 1.00 97.94 174 ARG A CA 1
ATOM 1358 C C . ARG A 1 174 ? 17.061 -10.716 -17.249 1.00 97.94 174 ARG A C 1
ATOM 1360 O O . ARG A 1 174 ? 16.623 -11.828 -17.512 1.00 97.94 174 ARG A O 1
ATOM 1367 N N . GLU A 1 175 ? 16.810 -10.088 -16.101 1.00 98.25 175 GLU A N 1
ATOM 1368 C CA . GLU A 1 175 ? 15.932 -10.659 -15.064 1.00 98.25 175 GLU A CA 1
ATOM 1369 C C . GLU A 1 175 ? 14.506 -10.859 -15.597 1.00 98.25 175 GLU A C 1
ATOM 1371 O O . GLU A 1 175 ? 13.944 -11.944 -15.448 1.00 98.25 175 GLU A O 1
ATOM 1376 N N . LEU A 1 176 ? 13.977 -9.877 -16.340 1.00 98.00 176 LEU A N 1
ATOM 1377 C CA . LEU A 1 176 ? 12.693 -10.023 -17.033 1.00 98.00 176 LEU A CA 1
ATOM 1378 C C . LEU A 1 176 ? 12.702 -11.205 -18.018 1.00 98.00 176 LEU A C 1
ATOM 1380 O O . LEU A 1 176 ? 11.756 -11.987 -18.063 1.00 98.00 176 LEU A O 1
ATOM 1384 N N . ALA A 1 177 ? 13.787 -11.386 -18.778 1.00 97.06 177 ALA A N 1
ATOM 1385 C CA . ALA A 1 177 ? 13.940 -12.510 -19.708 1.00 97.06 177 ALA A CA 1
ATOM 1386 C C . ALA A 1 177 ? 14.067 -13.878 -19.017 1.00 97.06 177 ALA A C 1
ATOM 1388 O O . ALA A 1 177 ? 13.796 -14.901 -19.643 1.00 97.06 177 ALA A O 1
ATOM 1389 N N . LEU A 1 178 ? 14.469 -13.908 -17.743 1.00 97.44 178 LEU A N 1
ATOM 1390 C CA . LEU A 1 178 ? 14.475 -15.115 -16.913 1.00 97.44 178 LEU A CA 1
ATOM 1391 C C . LEU A 1 178 ? 13.095 -15.426 -16.307 1.00 97.44 178 LEU A C 1
ATOM 1393 O O . LEU A 1 178 ? 12.942 -16.473 -15.684 1.00 97.44 178 LEU A O 1
ATOM 1397 N N . GLY A 1 179 ? 12.098 -14.560 -16.517 1.00 96.81 179 GLY A N 1
ATOM 1398 C CA . GLY A 1 179 ? 10.742 -14.722 -15.995 1.00 96.81 179 GLY A CA 1
ATOM 1399 C C . GLY A 1 179 ? 10.529 -14.106 -14.614 1.00 96.81 179 GLY A C 1
ATOM 1400 O O . GLY A 1 179 ? 9.475 -14.320 -14.025 1.00 96.81 179 GLY A O 1
ATOM 1401 N N . PHE A 1 180 ? 11.494 -13.344 -14.095 1.00 97.25 180 PHE A N 1
ATOM 1402 C CA . PHE A 1 180 ? 11.279 -12.533 -12.902 1.00 97.25 180 PHE A CA 1
ATOM 1403 C C . PHE A 1 180 ? 10.626 -11.222 -13.335 1.00 97.25 180 PHE A C 1
ATOM 1405 O O . PHE A 1 180 ? 11.293 -10.361 -13.895 1.00 97.25 180 PHE A O 1
ATOM 1412 N N . ASP A 1 181 ? 9.324 -11.072 -13.118 1.00 95.81 181 ASP A N 1
ATOM 1413 C CA . ASP A 1 181 ? 8.549 -9.871 -13.454 1.00 95.81 181 ASP A CA 1
ATOM 1414 C C . ASP A 1 181 ? 8.114 -9.073 -12.214 1.00 95.81 181 ASP A C 1
ATOM 1416 O O . ASP A 1 181 ? 7.785 -7.882 -12.320 1.00 95.81 181 ASP A O 1
ATOM 1420 N N . THR A 1 182 ? 8.191 -9.692 -11.033 1.00 97.31 182 THR A N 1
ATOM 1421 C CA . THR A 1 182 ? 7.877 -9.096 -9.735 1.00 97.31 182 THR A CA 1
ATOM 1422 C C . THR A 1 182 ? 9.013 -9.232 -8.716 1.00 97.31 182 THR A C 1
ATOM 1424 O O . THR A 1 182 ? 9.948 -10.018 -8.869 1.00 97.31 182 THR A O 1
ATOM 1427 N N . TYR A 1 183 ? 8.957 -8.413 -7.665 1.00 95.62 183 TYR A N 1
ATOM 1428 C CA . TYR A 1 183 ? 9.808 -8.496 -6.483 1.00 95.62 183 TYR A CA 1
ATOM 1429 C C . TYR A 1 183 ? 8.992 -8.200 -5.224 1.00 95.62 183 TYR A C 1
ATOM 1431 O O . TYR A 1 183 ? 8.059 -7.395 -5.247 1.00 95.62 183 TYR A O 1
ATOM 1439 N N . THR A 1 184 ? 9.343 -8.848 -4.117 1.00 95.88 184 THR A N 1
ATOM 1440 C CA . THR A 1 184 ? 8.659 -8.664 -2.834 1.00 95.88 184 THR A CA 1
ATOM 1441 C C . THR A 1 184 ? 9.198 -7.436 -2.108 1.00 95.88 184 THR A C 1
ATOM 1443 O O . THR A 1 184 ? 10.410 -7.240 -2.004 1.00 95.88 184 THR A O 1
ATOM 1446 N N . VAL A 1 185 ? 8.290 -6.619 -1.581 1.00 93.81 185 VAL A N 1
ATOM 1447 C CA . VAL A 1 185 ? 8.595 -5.482 -0.713 1.00 93.81 185 VAL A CA 1
ATOM 1448 C C . VAL A 1 185 ? 7.761 -5.592 0.548 1.00 93.81 185 VAL A C 1
ATOM 1450 O O . VAL A 1 185 ? 6.537 -5.686 0.471 1.00 93.81 185 VAL A O 1
ATOM 1453 N N . SER A 1 186 ? 8.417 -5.515 1.700 1.00 94.44 186 SER A N 1
ATOM 1454 C CA . SER A 1 186 ? 7.722 -5.358 2.970 1.00 94.44 186 SER A CA 1
ATOM 1455 C C . SER A 1 186 ? 7.210 -3.925 3.099 1.00 94.44 186 SER A C 1
ATOM 1457 O O . SER A 1 186 ? 7.955 -2.961 2.930 1.00 94.44 186 SER A O 1
ATOM 1459 N N . GLN A 1 187 ? 5.926 -3.790 3.393 1.00 94.75 187 GLN A N 1
ATOM 1460 C CA . GLN A 1 187 ? 5.235 -2.538 3.667 1.00 94.75 187 GLN A CA 1
ATOM 1461 C C . GLN A 1 187 ? 4.600 -2.590 5.057 1.00 94.75 187 GLN A C 1
ATOM 1463 O O . GLN A 1 187 ? 4.267 -3.659 5.576 1.00 94.75 187 GLN A O 1
ATOM 1468 N N . TYR A 1 188 ? 4.398 -1.421 5.652 1.00 96.75 188 TYR A N 1
ATOM 1469 C CA . TYR A 1 188 ? 3.700 -1.312 6.924 1.00 96.75 188 TYR A CA 1
ATOM 1470 C C . TYR A 1 188 ? 2.187 -1.193 6.714 1.00 96.75 188 TYR A C 1
ATOM 1472 O O . TYR A 1 188 ? 1.708 -0.526 5.797 1.00 96.75 188 TYR A O 1
ATOM 1480 N N . VAL A 1 189 ? 1.413 -1.817 7.594 1.00 97.44 189 VAL A N 1
ATOM 1481 C CA . VAL A 1 189 ? -0.038 -1.654 7.669 1.00 97.44 189 VAL A CA 1
ATOM 1482 C C . VAL A 1 189 ? -0.377 -1.192 9.073 1.00 97.44 189 VAL A C 1
ATOM 1484 O O . VAL A 1 189 ? -0.230 -1.940 10.040 1.00 97.44 189 VAL A O 1
ATOM 1487 N N . LEU A 1 190 ? -0.828 0.052 9.187 1.00 97.00 190 LEU A N 1
ATOM 1488 C CA . LEU A 1 190 ? -1.382 0.548 10.436 1.00 97.00 190 LEU A CA 1
ATOM 1489 C C . LEU A 1 190 ? -2.836 0.079 10.521 1.00 97.00 190 LEU A C 1
ATOM 1491 O O . LEU A 1 190 ? -3.639 0.362 9.632 1.00 97.00 190 LEU A O 1
ATOM 1495 N N . ARG A 1 191 ? -3.174 -0.648 11.583 1.00 97.50 191 ARG A N 1
ATOM 1496 C CA . ARG A 1 191 ? -4.514 -1.190 11.807 1.00 97.50 191 ARG A CA 1
ATOM 1497 C C . ARG A 1 191 ? -5.094 -0.659 13.110 1.00 97.50 191 ARG A C 1
ATOM 1499 O O . ARG A 1 191 ? -4.438 -0.738 14.150 1.00 97.50 191 ARG A O 1
ATOM 1506 N N . ARG A 1 192 ? -6.337 -0.179 13.042 1.00 96.69 192 ARG A N 1
ATOM 1507 C CA . ARG A 1 192 ? -7.180 0.149 14.194 1.00 96.69 192 ARG A CA 1
ATOM 1508 C C . ARG A 1 192 ? -8.278 -0.898 14.335 1.00 96.69 192 ARG A C 1
ATOM 1510 O O . ARG A 1 192 ? -9.021 -1.143 13.388 1.00 96.69 192 ARG A O 1
ATOM 1517 N N . GLU A 1 193 ? -8.386 -1.486 15.514 1.00 96.75 193 GLU A N 1
ATOM 1518 C CA . GLU A 1 193 ? -9.394 -2.478 15.876 1.00 96.75 193 GLU A CA 1
ATOM 1519 C C . GLU A 1 193 ? -10.243 -1.915 17.012 1.00 96.75 193 GLU A C 1
ATOM 1521 O O . GLU A 1 193 ? -9.738 -1.653 18.104 1.00 96.75 193 GLU A O 1
ATOM 1526 N N . VAL A 1 194 ? -11.536 -1.729 16.750 1.00 94.94 194 VAL A N 1
ATOM 1527 C CA . VAL A 1 194 ? -12.483 -1.173 17.716 1.00 94.94 194 VAL A CA 1
ATOM 1528 C C . VAL A 1 194 ? -13.551 -2.209 18.025 1.00 94.94 194 VAL A C 1
ATOM 1530 O O . VAL A 1 194 ? -14.314 -2.606 17.146 1.00 94.94 194 VAL A O 1
ATOM 1533 N N . VAL A 1 195 ? -13.630 -2.645 19.278 1.00 93.12 195 VAL A N 1
ATOM 1534 C CA . VAL A 1 195 ? -14.700 -3.532 19.742 1.00 93.12 195 VAL A CA 1
ATOM 1535 C C . VAL A 1 195 ? -15.819 -2.684 20.317 1.00 93.12 195 VAL A C 1
ATOM 1537 O O . VAL A 1 195 ? -15.596 -1.884 21.224 1.00 93.12 195 VAL A O 1
ATOM 1540 N N . VAL A 1 196 ? -17.033 -2.874 19.815 1.00 89.75 196 VAL A N 1
ATOM 1541 C CA . VAL A 1 196 ? -18.201 -2.074 20.185 1.00 89.75 196 VAL A CA 1
ATOM 1542 C C . VAL A 1 196 ? -19.383 -2.958 20.587 1.00 89.75 196 VAL A C 1
ATOM 1544 O O . VAL A 1 196 ? -19.499 -4.093 20.107 1.00 89.75 196 VAL A O 1
ATOM 1547 N N . PRO A 1 197 ? -20.276 -2.471 21.467 1.00 84.62 197 PRO A N 1
ATOM 1548 C CA . PRO A 1 197 ? -21.459 -3.225 21.855 1.00 84.62 197 PRO A CA 1
ATOM 1549 C C . PRO A 1 197 ? -22.475 -3.324 20.709 1.00 84.62 197 PRO A C 1
ATOM 1551 O O . PRO A 1 197 ? -22.512 -2.488 19.807 1.00 84.62 197 PRO A O 1
ATOM 1554 N N . ARG A 1 198 ? -23.362 -4.324 20.765 1.00 81.31 198 ARG A N 1
ATOM 1555 C CA . ARG A 1 198 ? -24.405 -4.565 19.750 1.00 81.31 198 ARG A CA 1
ATOM 1556 C C . ARG A 1 198 ? -25.300 -3.359 19.465 1.00 81.31 198 ARG A C 1
ATOM 1558 O O . ARG A 1 198 ? -25.690 -3.173 18.317 1.00 81.31 198 ARG A O 1
ATOM 1565 N N . PHE A 1 199 ? -25.629 -2.577 20.489 1.00 80.81 199 PHE A N 1
ATOM 1566 C CA . PHE A 1 199 ? -26.550 -1.440 20.396 1.00 80.81 199 PHE A CA 1
ATOM 1567 C C . PHE A 1 199 ? -25.832 -0.083 20.317 1.00 80.81 199 PHE A C 1
ATOM 1569 O O . PHE A 1 199 ? -26.419 0.939 20.651 1.00 80.81 199 PHE A O 1
ATOM 1576 N N . THR A 1 200 ? -24.564 -0.065 19.897 1.00 85.00 200 THR A N 1
ATOM 1577 C CA . THR A 1 200 ? -23.827 1.187 19.700 1.00 85.00 200 THR A CA 1
ATOM 1578 C C . THR A 1 200 ? -24.314 1.961 18.473 1.00 85.00 200 THR A C 1
ATOM 1580 O O . THR A 1 200 ? -24.717 1.362 17.469 1.00 85.00 200 THR A O 1
ATOM 1583 N N . ASN A 1 201 ? -24.158 3.285 18.504 1.00 87.44 201 ASN A N 1
ATOM 1584 C CA . ASN A 1 201 ? -24.226 4.120 17.306 1.00 87.44 201 ASN A CA 1
ATOM 1585 C C . ASN A 1 201 ? -22.873 4.252 16.591 1.00 87.44 201 ASN A C 1
ATOM 1587 O O . ASN A 1 201 ? -22.826 4.812 15.496 1.00 87.44 201 ASN A O 1
ATOM 1591 N N . ILE A 1 202 ? -21.780 3.729 17.163 1.00 89.88 202 ILE A N 1
ATOM 1592 C CA . ILE A 1 202 ? -20.460 3.746 16.528 1.00 89.88 202 ILE A CA 1
ATOM 1593 C C . ILE A 1 202 ? -20.517 2.945 15.218 1.00 89.88 202 ILE A C 1
ATOM 1595 O O . ILE A 1 202 ? -20.823 1.746 15.185 1.00 89.88 202 ILE A O 1
ATOM 1599 N N . GLN A 1 203 ? -20.197 3.623 14.118 1.00 92.56 203 GLN A N 1
ATOM 1600 C CA . GLN A 1 203 ? -20.113 3.038 12.784 1.00 92.56 203 GLN A CA 1
ATOM 1601 C C . GLN A 1 203 ? -18.669 3.049 12.275 1.00 92.56 203 GLN A C 1
ATOM 1603 O O . GLN A 1 203 ? -17.870 3.882 12.707 1.00 92.56 203 GLN A O 1
ATOM 1608 N N . PRO A 1 204 ? -18.327 2.161 11.324 1.00 93.88 204 PRO A N 1
ATOM 1609 C CA . PRO A 1 204 ? -17.070 2.267 10.601 1.00 93.88 204 PRO A CA 1
ATOM 1610 C C . PRO A 1 204 ? -16.928 3.644 9.941 1.00 93.88 204 PRO A C 1
ATOM 1612 O O . PRO A 1 204 ? -17.862 4.148 9.315 1.00 93.88 204 PRO A O 1
ATOM 1615 N N . ALA A 1 205 ? -15.751 4.254 10.067 1.00 92.38 205 ALA A N 1
ATOM 1616 C CA . ALA A 1 205 ? -15.474 5.548 9.458 1.00 92.38 205 ALA A CA 1
ATOM 1617 C C . ALA A 1 205 ? -15.235 5.389 7.946 1.00 92.38 205 ALA A C 1
ATOM 1619 O O . ALA A 1 205 ? -14.138 5.038 7.514 1.00 92.38 205 ALA A O 1
ATOM 1620 N N . TYR A 1 206 ? -16.265 5.666 7.141 1.00 95.12 206 TYR A N 1
ATOM 1621 C CA . TYR A 1 206 ? -16.189 5.617 5.672 1.00 95.12 206 TYR A CA 1
ATOM 1622 C C . TYR A 1 206 ? -15.630 6.893 5.031 1.00 95.12 206 TYR A C 1
ATOM 1624 O O . TYR A 1 206 ? -15.334 6.906 3.835 1.00 95.12 206 TYR A O 1
ATOM 1632 N N . ALA A 1 207 ? -15.478 7.969 5.807 1.00 93.88 207 ALA A N 1
ATOM 1633 C CA . ALA A 1 207 ? -14.801 9.168 5.335 1.00 93.88 207 ALA A CA 1
ATOM 1634 C C . ALA A 1 207 ? -13.382 8.809 4.870 1.00 93.88 207 ALA A C 1
ATOM 1636 O O . ALA A 1 207 ? -12.689 8.032 5.529 1.00 93.88 207 ALA A O 1
ATOM 1637 N N . ASN A 1 208 ? -12.969 9.371 3.734 1.00 93.88 208 ASN A N 1
ATOM 1638 C CA . ASN A 1 208 ? -11.631 9.214 3.161 1.00 93.88 208 ASN A CA 1
ATOM 1639 C C . ASN A 1 208 ? -11.244 7.781 2.749 1.00 93.88 208 ASN A C 1
ATOM 1641 O O . ASN A 1 208 ? -10.071 7.504 2.513 1.00 93.88 208 ASN A O 1
ATOM 1645 N N . VAL A 1 209 ? -12.195 6.853 2.613 1.00 96.19 209 VAL A N 1
ATOM 1646 C CA . VAL A 1 209 ? -11.894 5.524 2.054 1.00 96.19 209 VAL A CA 1
ATOM 1647 C C . VAL A 1 209 ? -11.354 5.666 0.626 1.00 96.19 209 VAL A C 1
ATOM 1649 O O . VAL A 1 209 ? -11.874 6.445 -0.171 1.00 96.19 209 VAL A O 1
ATOM 1652 N N . ASN A 1 210 ? -10.299 4.910 0.308 1.00 95.94 210 ASN A N 1
ATOM 1653 C CA . ASN A 1 210 ? -9.524 4.997 -0.936 1.00 95.94 210 ASN A CA 1
ATOM 1654 C C . ASN A 1 210 ? -8.844 6.358 -1.173 1.00 95.94 210 ASN A C 1
ATOM 1656 O O . ASN A 1 210 ? -8.433 6.655 -2.295 1.00 95.94 210 ASN A O 1
ATOM 1660 N N . ARG A 1 211 ? -8.695 7.178 -0.127 1.00 95.94 211 ARG A N 1
ATOM 1661 C CA . ARG A 1 211 ? -7.874 8.391 -0.152 1.00 95.94 211 ARG A CA 1
ATOM 1662 C C . ARG A 1 211 ? -6.526 8.129 0.500 1.00 95.94 211 ARG A C 1
ATOM 1664 O O . ARG A 1 211 ? -6.397 7.294 1.398 1.00 95.94 211 ARG A O 1
ATOM 1671 N N . VAL A 1 212 ? -5.538 8.880 0.032 1.00 97.06 212 VAL A N 1
ATOM 1672 C CA . VAL A 1 212 ? -4.206 8.921 0.623 1.00 97.06 212 VAL A CA 1
ATOM 1673 C C . VAL A 1 212 ? -4.163 10.002 1.698 1.00 97.06 212 VAL A C 1
ATOM 1675 O O . VAL A 1 212 ? -4.601 11.129 1.468 1.00 97.06 212 VAL A O 1
ATOM 1678 N N . ILE A 1 213 ? -3.628 9.640 2.858 1.00 96.12 213 ILE A N 1
ATOM 1679 C CA . ILE A 1 213 ? -3.495 10.488 4.041 1.00 96.12 213 ILE A CA 1
ATOM 1680 C C . ILE A 1 213 ? -2.007 10.608 4.359 1.00 96.12 213 ILE A C 1
ATOM 1682 O O . ILE A 1 213 ? -1.277 9.614 4.340 1.00 96.12 213 ILE A O 1
ATOM 1686 N N . SER A 1 214 ? -1.529 11.820 4.615 1.00 94.75 214 SER A N 1
ATOM 1687 C CA . SER A 1 214 ? -0.144 12.037 5.031 1.00 94.75 214 SER A CA 1
ATOM 1688 C C . SER A 1 214 ? 0.082 11.562 6.470 1.00 94.75 214 SER A C 1
ATOM 1690 O O . SER A 1 214 ? -0.811 11.657 7.312 1.00 94.75 214 SER A O 1
ATOM 1692 N N . SER A 1 215 ? 1.295 11.109 6.802 1.00 90.88 215 SER A N 1
ATOM 1693 C CA . SER A 1 215 ? 1.633 10.725 8.182 1.00 90.88 215 SER A CA 1
ATOM 1694 C C . SER A 1 215 ? 1.367 11.842 9.206 1.00 90.88 215 SER A C 1
ATOM 1696 O O . SER A 1 215 ? 1.031 11.548 10.348 1.00 90.88 215 SER A O 1
ATOM 1698 N N . SER A 1 216 ? 1.481 13.116 8.807 1.00 87.12 216 SER A N 1
ATOM 1699 C CA . SER A 1 216 ? 1.133 14.274 9.647 1.00 87.12 216 SER A CA 1
ATOM 1700 C C . SER A 1 216 ? -0.368 14.408 9.903 1.00 87.12 216 SER A C 1
ATOM 1702 O O . SER A 1 216 ? -0.761 14.779 11.007 1.00 87.12 216 SER A O 1
ATOM 1704 N N . SER A 1 217 ? -1.204 14.081 8.918 1.00 90.25 217 SER A N 1
ATOM 1705 C CA . SER A 1 217 ? -2.663 14.169 9.039 1.00 90.25 217 SER A CA 1
ATOM 1706 C C . SER A 1 217 ? -3.262 12.972 9.786 1.00 90.25 217 SER A C 1
ATOM 1708 O O . SER A 1 217 ? -4.368 13.073 10.300 1.00 90.25 217 SER A O 1
ATOM 1710 N N . MET A 1 218 ? -2.530 11.861 9.938 1.00 89.62 218 MET A N 1
ATOM 1711 C CA . MET A 1 218 ? -3.009 10.665 10.652 1.00 89.62 218 MET A CA 1
ATOM 1712 C C . MET A 1 218 ? -3.404 10.934 12.115 1.00 89.62 218 MET A C 1
ATOM 1714 O O . MET A 1 218 ? -4.393 10.381 12.594 1.00 89.62 218 MET A O 1
ATOM 1718 N N . GLN A 1 219 ? -2.663 11.785 12.834 1.00 83.75 219 GLN A N 1
ATOM 1719 C CA . GLN A 1 219 ? -2.993 12.122 14.227 1.00 83.75 219 GLN A CA 1
ATOM 1720 C C . GLN A 1 219 ? -4.232 13.022 14.327 1.00 83.75 219 GLN A C 1
ATOM 1722 O O . GLN A 1 219 ? -5.060 12.821 15.210 1.00 83.75 219 GLN A O 1
ATOM 1727 N N . GLY A 1 220 ? -4.366 13.997 13.421 1.00 82.44 220 GLY A N 1
ATOM 1728 C CA . GLY A 1 220 ? -5.462 14.970 13.444 1.00 82.44 220 GLY A CA 1
ATOM 1729 C C . GLY A 1 220 ? -6.774 14.440 12.866 1.00 82.44 220 GLY A C 1
ATOM 1730 O O . GLY A 1 220 ? -7.822 14.612 13.478 1.00 82.44 220 GLY A O 1
ATOM 1731 N N . GLU A 1 221 ? -6.716 13.780 11.709 1.00 86.19 221 GLU A N 1
ATOM 1732 C CA . GLU A 1 221 ? -7.900 13.360 10.944 1.00 86.19 221 GLU A CA 1
ATOM 1733 C C . GLU A 1 221 ? -8.390 11.962 11.339 1.00 86.19 221 GLU A C 1
ATOM 1735 O O . GLU A 1 221 ? -9.590 11.731 11.465 1.00 86.19 221 GLU A O 1
ATOM 1740 N N . GLU A 1 222 ? -7.471 11.016 11.557 1.00 90.88 222 GLU A N 1
ATOM 1741 C CA . GLU A 1 222 ? -7.821 9.617 11.864 1.00 90.88 222 GLU A CA 1
ATOM 1742 C C . GLU A 1 222 ? -7.707 9.283 13.361 1.00 90.88 222 GLU A C 1
ATOM 1744 O O . GLU A 1 222 ? -8.060 8.177 13.788 1.00 90.88 222 GLU A O 1
ATOM 1749 N N . GLY A 1 223 ? -7.254 10.250 14.168 1.00 88.56 223 GLY A N 1
ATOM 1750 C CA . GLY A 1 223 ? -7.202 10.149 15.623 1.00 88.56 223 GLY A CA 1
ATOM 1751 C C . GLY A 1 223 ? -6.205 9.110 16.126 1.00 88.56 223 GLY A C 1
ATOM 1752 O O . GLY A 1 223 ? -6.488 8.436 17.116 1.00 88.56 223 GLY A O 1
ATOM 1753 N N . VAL A 1 224 ? -5.066 8.936 15.443 1.00 91.00 224 VAL A N 1
ATOM 1754 C CA . VAL A 1 224 ? -3.977 8.090 15.955 1.00 91.00 224 VAL A CA 1
ATOM 1755 C C . VAL A 1 224 ? -3.488 8.670 17.292 1.00 91.00 224 VAL A C 1
ATOM 1757 O O . VAL A 1 224 ? -3.029 9.817 17.304 1.00 91.00 224 VAL A O 1
ATOM 1760 N N . PRO A 1 225 ? -3.557 7.916 18.407 1.00 89.50 225 PRO A N 1
ATOM 1761 C CA . PRO A 1 225 ? -3.142 8.421 19.708 1.00 89.50 225 PRO A CA 1
ATOM 1762 C C . PRO A 1 225 ? -1.649 8.782 19.719 1.00 89.50 225 PRO A C 1
ATOM 1764 O O . PRO A 1 225 ? -0.842 8.050 19.141 1.00 89.50 225 PRO A O 1
ATOM 1767 N N . PRO A 1 226 ? -1.244 9.889 20.365 1.00 83.81 226 PRO A N 1
ATOM 1768 C CA . PRO A 1 226 ? 0.161 10.295 20.424 1.00 83.81 226 PRO A CA 1
ATOM 1769 C C . PRO A 1 226 ? 1.018 9.378 21.315 1.00 83.81 226 PRO A C 1
ATOM 1771 O O . PRO A 1 226 ? 2.242 9.433 21.249 1.00 83.81 226 PRO A O 1
ATOM 1774 N N . ASP A 1 227 ? 0.386 8.554 22.152 1.00 86.25 227 ASP A N 1
ATOM 1775 C CA . ASP A 1 227 ? 0.983 7.668 23.155 1.00 86.25 227 ASP A CA 1
ATOM 1776 C C . ASP A 1 227 ? 1.105 6.201 22.701 1.00 86.25 227 ASP A C 1
ATOM 1778 O O . ASP A 1 227 ? 1.388 5.316 23.509 1.00 86.25 227 ASP A O 1
ATOM 1782 N N . ILE A 1 228 ? 0.940 5.918 21.405 1.00 89.38 228 ILE A N 1
ATOM 1783 C CA . ILE A 1 228 ? 1.204 4.581 20.857 1.00 89.38 228 ILE A CA 1
ATOM 1784 C C . ILE A 1 228 ? 2.674 4.171 21.047 1.00 89.38 228 ILE A C 1
ATOM 1786 O O . ILE A 1 228 ? 3.607 4.941 20.834 1.00 89.38 228 ILE A O 1
ATOM 1790 N N . HIS A 1 229 ? 2.895 2.907 21.412 1.00 89.88 229 HIS A N 1
ATOM 1791 C CA . HIS A 1 229 ? 4.225 2.355 21.709 1.00 89.88 229 HIS A CA 1
ATOM 1792 C C . HIS A 1 229 ? 5.058 1.978 20.466 1.00 89.88 229 HIS A C 1
ATOM 1794 O O . HIS A 1 229 ? 6.017 1.215 20.573 1.00 89.88 229 HIS A O 1
ATOM 1800 N N . PHE A 1 230 ? 4.701 2.480 19.285 1.00 92.12 230 PHE A N 1
ATOM 1801 C CA . PHE A 1 230 ? 5.462 2.291 18.053 1.00 92.12 230 PHE A CA 1
ATOM 1802 C C . PHE A 1 230 ? 5.525 3.599 17.265 1.00 92.12 230 PHE A C 1
ATOM 1804 O O . PHE A 1 230 ? 4.599 4.407 17.300 1.00 92.12 230 PHE A O 1
ATOM 1811 N N . GLU A 1 231 ? 6.618 3.802 16.534 1.00 90.75 231 GLU A N 1
ATOM 1812 C CA . GLU A 1 231 ? 6.746 4.936 15.622 1.00 90.75 231 GLU A CA 1
ATOM 1813 C C . GLU A 1 231 ? 5.899 4.681 14.371 1.00 90.75 231 GLU A C 1
ATOM 1815 O O . GLU A 1 231 ? 6.024 3.632 13.740 1.00 90.75 231 GLU A O 1
ATOM 1820 N N . VAL A 1 232 ? 5.033 5.631 14.010 1.00 92.06 232 VAL A N 1
ATOM 1821 C CA . VAL A 1 232 ? 4.291 5.596 12.742 1.00 92.06 232 VAL A CA 1
ATOM 1822 C C . VAL A 1 232 ? 5.253 6.003 11.625 1.00 92.06 232 VAL A C 1
ATOM 1824 O O . VAL A 1 232 ? 5.711 7.150 11.630 1.00 92.06 232 VAL A O 1
ATOM 1827 N N . PRO A 1 233 ? 5.561 5.118 10.657 1.00 94.56 233 PRO A N 1
ATOM 1828 C CA . PRO A 1 233 ? 6.463 5.453 9.563 1.00 94.56 233 PRO A CA 1
ATOM 1829 C C . PRO A 1 233 ? 6.029 6.718 8.816 1.00 94.56 233 PRO A C 1
ATOM 1831 O O . PRO A 1 233 ? 4.840 6.938 8.557 1.00 94.56 233 PRO A O 1
ATOM 1834 N N . ARG A 1 234 ? 7.000 7.553 8.438 1.00 94.31 234 ARG A N 1
ATOM 1835 C CA . ARG A 1 234 ? 6.741 8.721 7.587 1.00 94.31 234 ARG A CA 1
ATOM 1836 C C . ARG A 1 234 ? 6.297 8.276 6.196 1.00 94.31 234 ARG A C 1
ATOM 1838 O O . ARG A 1 234 ? 6.736 7.239 5.706 1.00 94.31 234 ARG A O 1
ATOM 1845 N N . GLY A 1 235 ? 5.465 9.089 5.555 1.00 94.25 235 GLY A N 1
ATOM 1846 C CA . GLY A 1 235 ? 5.010 8.853 4.189 1.00 94.25 235 GLY A CA 1
ATOM 1847 C C . GLY A 1 235 ? 3.503 8.989 4.071 1.00 94.25 235 GLY A C 1
ATOM 1848 O O . GLY A 1 235 ? 2.900 9.900 4.648 1.00 94.25 235 GLY A O 1
ATOM 1849 N N . TYR A 1 236 ? 2.913 8.080 3.309 1.00 96.12 236 TYR A N 1
ATOM 1850 C CA . TYR A 1 236 ? 1.529 8.153 2.879 1.00 96.12 236 TYR A CA 1
ATOM 1851 C C . TYR A 1 236 ? 0.780 6.879 3.236 1.00 96.12 236 TYR A C 1
ATOM 1853 O O . TYR A 1 236 ? 1.337 5.786 3.202 1.00 96.12 236 TYR A O 1
ATOM 1861 N N . TYR A 1 237 ? -0.495 7.028 3.564 1.00 97.06 237 TYR A N 1
ATOM 1862 C CA . TYR A 1 237 ? -1.343 5.953 4.046 1.00 97.06 237 TYR A CA 1
ATOM 1863 C C . TYR A 1 237 ? -2.621 5.893 3.222 1.00 97.06 237 TYR A C 1
ATOM 1865 O O . TYR A 1 237 ? -3.418 6.829 3.228 1.00 97.06 237 TYR A O 1
ATOM 1873 N N . LEU A 1 238 ? -2.829 4.791 2.506 1.00 97.31 238 LEU A N 1
ATOM 1874 C CA . LEU A 1 238 ? -4.077 4.538 1.796 1.00 97.31 238 LEU A CA 1
ATOM 1875 C C . LEU A 1 238 ? -5.090 3.926 2.764 1.00 97.31 238 LEU A C 1
ATOM 1877 O O . LEU A 1 238 ? -4.926 2.779 3.188 1.00 97.31 238 LEU A O 1
ATOM 1881 N N . LYS A 1 239 ? -6.161 4.662 3.071 1.00 97.38 239 LYS A N 1
ATOM 1882 C CA . LYS A 1 239 ? -7.256 4.143 3.896 1.00 97.38 239 LYS A CA 1
ATOM 1883 C C . LYS A 1 239 ? -8.050 3.096 3.123 1.00 97.38 239 LYS A C 1
ATOM 1885 O O . LYS A 1 239 ? -8.615 3.377 2.062 1.00 97.38 239 LYS A O 1
ATOM 1890 N N . ARG A 1 240 ? -8.104 1.878 3.655 1.00 97.62 240 ARG A N 1
ATOM 1891 C CA . ARG A 1 240 ? -8.873 0.771 3.078 1.00 97.62 240 ARG A CA 1
ATOM 1892 C C . ARG A 1 240 ? -10.330 0.838 3.517 1.00 97.62 240 ARG A C 1
ATOM 1894 O O . ARG A 1 240 ? -10.690 1.535 4.462 1.00 97.62 240 ARG A O 1
ATOM 1901 N N . THR A 1 241 ? -11.178 0.105 2.802 1.00 97.81 241 THR A N 1
ATOM 1902 C CA . THR A 1 241 ? -12.579 -0.056 3.205 1.00 97.81 241 THR A CA 1
ATOM 1903 C C . THR A 1 241 ? -12.616 -0.792 4.546 1.00 97.81 241 THR A C 1
ATOM 1905 O O . THR A 1 241 ? -12.030 -1.872 4.634 1.00 97.81 241 THR A O 1
ATOM 1908 N N . PRO A 1 242 ? -13.249 -0.227 5.584 1.00 97.56 242 PRO A N 1
ATOM 1909 C CA . PRO A 1 242 ? -13.291 -0.866 6.890 1.00 97.56 242 PRO A CA 1
ATOM 1910 C C . PRO A 1 242 ? -14.209 -2.096 6.878 1.00 97.56 242 PRO A C 1
ATOM 1912 O O . PRO A 1 242 ? -15.159 -2.154 6.093 1.00 97.56 242 PRO A O 1
ATOM 1915 N N . SER A 1 243 ? -13.955 -3.059 7.767 1.00 97.25 243 SER A N 1
ATOM 1916 C CA . SER A 1 243 ? -14.849 -4.203 8.005 1.00 97.25 243 SER A CA 1
ATOM 1917 C C . SER A 1 243 ? -15.599 -4.055 9.327 1.00 97.25 243 SER A C 1
ATOM 1919 O O . SER A 1 243 ? -15.174 -3.323 10.226 1.00 97.25 243 SER A O 1
ATOM 1921 N N . LYS A 1 244 ? -16.746 -4.734 9.433 1.00 96.19 244 LYS A N 1
ATOM 1922 C CA . LYS A 1 244 ? -17.534 -4.830 10.662 1.00 96.19 244 LYS A CA 1
ATOM 1923 C C . LYS A 1 244 ? -18.018 -6.263 10.828 1.00 96.19 244 LYS A C 1
ATOM 1925 O O . LYS A 1 244 ? -18.924 -6.696 10.122 1.00 96.19 244 LYS A O 1
ATOM 1930 N N . ASP A 1 245 ? -17.434 -6.960 11.789 1.00 96.69 245 ASP A N 1
ATOM 1931 C CA . ASP A 1 245 ? -17.616 -8.393 11.989 1.00 96.69 245 ASP A CA 1
ATOM 1932 C C . ASP A 1 245 ? -18.218 -8.659 13.372 1.00 96.69 245 ASP A C 1
ATOM 1934 O O . ASP A 1 245 ? -17.820 -8.055 14.367 1.00 96.69 245 ASP A O 1
ATOM 1938 N N . MET A 1 246 ? -19.210 -9.545 13.462 1.00 91.44 246 MET A N 1
ATOM 1939 C CA . MET A 1 246 ? -19.788 -9.932 14.752 1.00 91.44 246 MET A CA 1
ATOM 1940 C C . MET A 1 246 ? -18.872 -10.967 15.412 1.00 91.44 246 MET A C 1
ATOM 1942 O O . MET A 1 246 ? -18.761 -12.090 14.927 1.00 91.44 246 MET A O 1
ATOM 1946 N N . ILE A 1 247 ? -18.216 -10.597 16.514 1.00 92.06 247 ILE A N 1
ATOM 1947 C CA . ILE A 1 247 ? -17.246 -11.467 17.209 1.00 92.06 247 ILE A CA 1
ATOM 1948 C C . ILE A 1 247 ? -17.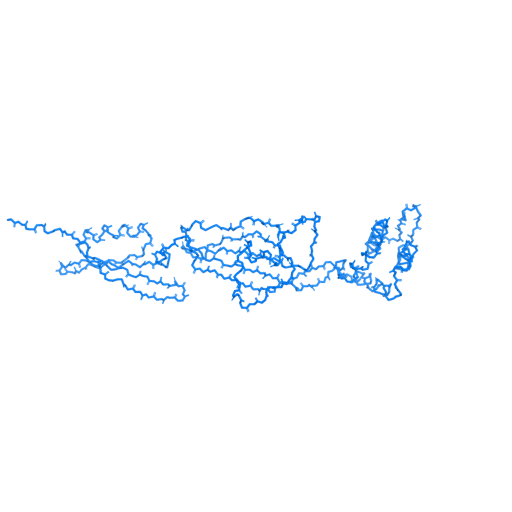860 -12.216 18.399 1.00 92.06 247 ILE A C 1
ATOM 1950 O O . ILE A 1 247 ? -17.306 -13.210 18.860 1.00 92.06 247 ILE A O 1
ATOM 1954 N N . ALA A 1 248 ? -19.006 -11.746 18.893 1.00 84.06 248 ALA A N 1
ATOM 1955 C CA . ALA A 1 248 ? -19.829 -12.405 19.903 1.00 84.06 248 ALA A CA 1
ATOM 1956 C C . ALA A 1 248 ? -21.294 -11.963 19.743 1.00 84.06 248 ALA A C 1
ATOM 1958 O O . ALA A 1 248 ? -21.577 -11.008 19.021 1.00 84.06 248 ALA A O 1
ATOM 1959 N N . ALA A 1 249 ? -22.228 -12.620 20.439 1.00 78.44 249 ALA A N 1
ATOM 1960 C CA . ALA A 1 249 ? -23.667 -12.330 20.340 1.00 78.44 249 ALA A CA 1
ATOM 1961 C C . ALA A 1 249 ? -24.037 -10.857 20.632 1.00 78.44 249 ALA A C 1
ATOM 1963 O O . ALA A 1 249 ? -25.068 -10.363 20.167 1.00 78.44 249 ALA A O 1
ATOM 1964 N N . ASP A 1 250 ? -23.199 -10.159 21.397 1.00 77.69 250 ASP A N 1
ATOM 1965 C CA . ASP A 1 250 ? -23.388 -8.790 21.864 1.00 77.69 250 ASP A CA 1
ATOM 1966 C C . ASP A 1 250 ? -22.252 -7.829 21.457 1.00 77.69 250 ASP A C 1
ATOM 1968 O O . ASP A 1 250 ? -22.261 -6.673 21.888 1.00 77.69 250 ASP A O 1
ATOM 1972 N N . LYS A 1 251 ? -21.291 -8.268 20.627 1.00 85.00 251 LYS A N 1
ATOM 1973 C CA . LYS A 1 251 ? -20.094 -7.485 20.272 1.00 85.00 251 LYS A CA 1
ATOM 1974 C C . LYS A 1 251 ? -19.797 -7.515 18.779 1.00 85.00 251 LYS A C 1
ATOM 1976 O O . LYS A 1 251 ? -19.820 -8.566 18.137 1.00 85.00 251 LYS A O 1
ATOM 1981 N N . TRP A 1 252 ? -19.418 -6.353 18.265 1.00 92.56 252 TRP A N 1
ATOM 1982 C CA . TRP A 1 252 ? -18.900 -6.178 16.914 1.00 92.56 252 TR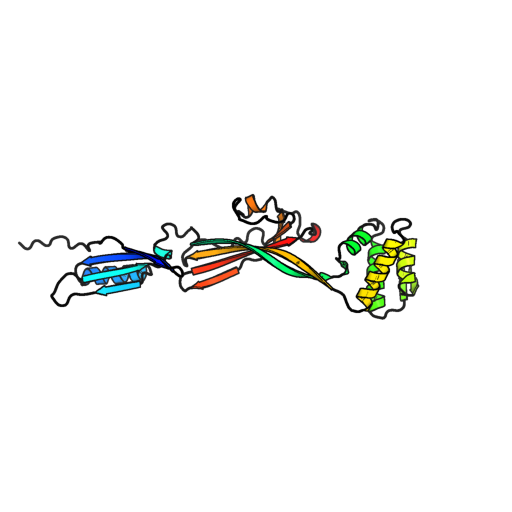P A CA 1
ATOM 1983 C C . TRP A 1 252 ? -17.451 -5.712 16.973 1.00 92.56 252 TRP A C 1
ATOM 1985 O O . TRP A 1 252 ? -17.097 -4.901 17.823 1.00 92.56 252 TRP A O 1
ATOM 1995 N N . LEU A 1 253 ? -16.631 -6.204 16.056 1.00 95.81 253 LEU A N 1
ATOM 1996 C CA . LEU A 1 253 ? -15.301 -5.697 15.766 1.00 95.81 253 LEU A CA 1
ATOM 1997 C C . LEU A 1 253 ? -15.383 -4.833 14.513 1.00 95.81 253 LEU A C 1
ATOM 1999 O O . LEU A 1 253 ? -15.849 -5.294 13.474 1.00 95.81 253 LEU A O 1
ATOM 2003 N N . ILE A 1 254 ? -14.932 -3.592 14.611 1.00 97.31 254 ILE A N 1
ATOM 2004 C CA . ILE A 1 254 ? -14.703 -2.711 13.473 1.00 97.31 254 ILE A CA 1
ATOM 2005 C C . ILE A 1 254 ? -13.198 -2.683 13.218 1.00 97.31 254 ILE A C 1
ATOM 2007 O O . ILE A 1 254 ? -12.431 -2.307 14.105 1.00 97.31 254 ILE A O 1
ATOM 2011 N N . SER A 1 255 ? -12.788 -3.044 12.006 1.00 97.75 255 SER A N 1
ATOM 2012 C CA . SER A 1 255 ? -11.382 -3.053 11.597 1.00 97.75 255 SER A CA 1
ATOM 2013 C C . SER A 1 255 ? -11.144 -1.993 10.530 1.00 97.75 255 SER A C 1
ATOM 2015 O O . SER A 1 255 ? -11.812 -1.986 9.494 1.00 97.75 255 SER A O 1
ATOM 2017 N N . LEU A 1 256 ? -10.184 -1.102 10.770 1.00 97.75 256 LEU A N 1
ATOM 2018 C CA . LEU A 1 256 ? -9.716 -0.113 9.801 1.00 97.75 256 LEU A CA 1
ATOM 2019 C C . LEU A 1 256 ? -8.243 -0.351 9.500 1.00 97.75 256 LEU A C 1
ATOM 2021 O O . LEU A 1 256 ? -7.443 -0.546 10.414 1.00 97.75 256 LEU A O 1
ATOM 2025 N N . GLU A 1 257 ? -7.883 -0.287 8.223 1.00 97.81 257 GLU A N 1
ATOM 2026 C CA . GLU A 1 257 ? -6.502 -0.442 7.780 1.00 97.81 257 GLU A CA 1
ATOM 2027 C C . GLU A 1 257 ? -6.040 0.745 6.950 1.00 97.81 257 GLU A C 1
ATOM 2029 O O . GLU A 1 257 ? -6.771 1.280 6.112 1.00 97.81 257 GLU A O 1
ATOM 2034 N N . TYR A 1 258 ? -4.774 1.082 7.148 1.00 97.50 258 TYR A N 1
ATOM 2035 C CA . TYR A 1 258 ? -4.059 2.122 6.440 1.00 97.50 258 TYR A CA 1
ATOM 2036 C C . TYR A 1 258 ? -2.773 1.518 5.892 1.00 97.50 258 TYR A C 1
ATOM 2038 O O . TYR A 1 258 ? -1.884 1.122 6.647 1.00 97.50 258 TYR A O 1
ATOM 2046 N N . TRP A 1 259 ? -2.697 1.399 4.572 1.00 97.44 259 TRP A N 1
ATOM 2047 C CA . TRP A 1 259 ? -1.563 0.767 3.904 1.00 97.44 259 TRP A CA 1
ATOM 2048 C C . TRP A 1 259 ? -0.510 1.824 3.589 1.00 97.44 259 TRP A C 1
ATOM 2050 O O . TRP A 1 259 ? -0.807 2.795 2.890 1.00 97.44 259 TRP A O 1
ATOM 2060 N N . HIS A 1 260 ? 0.692 1.653 4.137 1.00 96.56 260 HIS A N 1
ATOM 2061 C CA . HIS A 1 260 ? 1.797 2.596 3.986 1.00 96.56 260 HIS A CA 1
ATOM 2062 C C . HIS A 1 260 ? 2.413 2.536 2.584 1.00 96.56 260 HIS A C 1
ATOM 2064 O O . HIS A 1 260 ? 2.520 1.474 1.971 1.00 96.56 260 HIS A O 1
ATOM 2070 N N . GLY A 1 261 ? 2.871 3.688 2.104 1.00 93.88 261 GLY A N 1
ATOM 2071 C CA . GLY A 1 261 ? 3.783 3.803 0.979 1.00 93.88 261 GLY A CA 1
ATOM 2072 C C . GLY A 1 261 ? 4.648 5.056 1.086 1.00 93.88 261 GLY A C 1
ATOM 2073 O O . GLY A 1 261 ? 4.199 6.107 1.546 1.00 93.88 261 GLY A O 1
ATOM 2074 N N . ASP A 1 262 ? 5.890 4.956 0.613 1.00 91.12 262 ASP A N 1
ATOM 2075 C CA . ASP A 1 262 ? 6.821 6.094 0.562 1.00 91.12 262 ASP A CA 1
ATOM 2076 C C . ASP A 1 262 ? 6.409 7.126 -0.495 1.00 91.12 262 ASP A C 1
ATOM 2078 O O . ASP A 1 262 ? 6.629 8.329 -0.351 1.00 91.12 262 ASP A O 1
ATOM 2082 N N . HIS A 1 263 ? 5.773 6.644 -1.562 1.00 89.12 263 HIS A N 1
ATOM 2083 C CA . HIS A 1 263 ? 5.333 7.434 -2.699 1.00 89.12 263 HIS A CA 1
ATOM 2084 C C . HIS A 1 263 ? 3.953 6.975 -3.158 1.00 89.12 263 HIS A C 1
ATOM 2086 O O . HIS A 1 263 ? 3.590 5.804 -3.033 1.00 89.12 263 HIS A O 1
ATOM 2092 N N . PHE A 1 264 ? 3.204 7.895 -3.753 1.00 90.81 264 PHE A N 1
ATOM 2093 C CA . PHE A 1 264 ? 1.935 7.605 -4.399 1.00 90.81 264 PHE A CA 1
ATOM 2094 C C . PHE A 1 264 ? 1.751 8.529 -5.605 1.00 90.81 264 PHE A C 1
ATOM 2096 O O . PHE A 1 264 ? 2.436 9.541 -5.750 1.00 90.81 264 PHE A O 1
ATOM 2103 N N . SER A 1 265 ? 0.831 8.164 -6.492 1.00 87.88 265 SER A N 1
ATOM 2104 C CA . SER A 1 265 ? 0.509 8.985 -7.655 1.00 87.88 265 SER A CA 1
ATOM 2105 C C . SER A 1 265 ? -0.613 9.965 -7.323 1.00 87.88 265 SER A C 1
ATOM 2107 O O . SER A 1 265 ? -1.757 9.544 -7.128 1.00 87.88 265 SER A O 1
ATOM 2109 N N . ASN A 1 266 ? -0.303 11.266 -7.337 1.00 90.81 266 ASN A N 1
ATOM 2110 C CA . ASN A 1 266 ? -1.304 12.336 -7.234 1.00 90.81 266 ASN A CA 1
ATOM 2111 C C . ASN A 1 266 ? -2.336 12.268 -8.369 1.00 90.81 266 ASN A C 1
ATOM 2113 O O . ASN A 1 266 ? -3.484 12.657 -8.186 1.00 90.81 266 ASN A O 1
ATOM 2117 N N . PHE A 1 267 ? -1.950 11.751 -9.539 1.00 89.25 267 PHE A N 1
ATOM 2118 C CA . PHE A 1 267 ? -2.874 11.560 -10.655 1.00 89.25 267 PHE A CA 1
ATOM 2119 C C . PHE A 1 267 ? -3.944 10.504 -10.337 1.00 89.25 267 PHE A C 1
ATOM 2121 O O . PHE A 1 267 ? -5.107 10.688 -10.678 1.00 89.25 267 PHE A O 1
ATOM 2128 N N . ILE A 1 268 ? -3.562 9.415 -9.658 1.00 89.81 268 ILE A N 1
ATOM 2129 C CA . ILE A 1 268 ? -4.478 8.309 -9.335 1.00 89.81 268 ILE A CA 1
ATOM 2130 C C . ILE A 1 268 ? -5.326 8.632 -8.101 1.00 89.81 268 ILE A C 1
ATOM 2132 O O . ILE A 1 268 ? -6.527 8.377 -8.098 1.00 89.81 268 ILE A O 1
ATOM 2136 N N . TYR A 1 269 ? -4.708 9.174 -7.049 1.00 92.12 269 TYR A N 1
ATOM 2137 C CA . TYR A 1 269 ? -5.350 9.324 -5.737 1.00 92.12 269 TYR A CA 1
ATOM 2138 C C . TYR A 1 269 ? -5.717 10.771 -5.376 1.00 92.12 269 TYR A C 1
ATOM 2140 O O . TYR A 1 269 ? -6.305 11.009 -4.319 1.00 92.12 269 TYR A O 1
ATOM 2148 N N . GLY A 1 270 ? -5.413 11.737 -6.248 1.00 94.06 270 GLY A N 1
ATOM 2149 C CA . GLY A 1 270 ? -5.568 13.162 -5.967 1.00 94.06 270 GLY A CA 1
ATOM 2150 C C . GLY A 1 270 ? -4.526 13.681 -4.975 1.00 94.06 270 GLY A C 1
ATOM 2151 O O . GLY A 1 270 ? -3.541 13.012 -4.676 1.00 94.06 270 GLY A O 1
ATOM 2152 N N . ASN A 1 271 ? -4.749 14.887 -4.451 1.00 94.94 271 ASN A N 1
ATOM 2153 C CA . ASN A 1 271 ? -3.898 15.436 -3.396 1.00 94.94 271 ASN A CA 1
ATOM 2154 C C . ASN A 1 271 ? -4.108 14.676 -2.075 1.00 94.94 271 ASN A C 1
ATOM 2156 O O . ASN A 1 271 ? -5.253 14.315 -1.757 1.00 94.94 271 ASN A O 1
ATOM 2160 N N . PRO A 1 272 ? -3.031 14.467 -1.296 1.00 93.31 272 PRO A N 1
ATOM 2161 C CA . PRO A 1 272 ? -3.140 13.808 -0.009 1.00 93.31 272 PRO A CA 1
ATOM 2162 C C . PRO A 1 272 ? -3.901 14.708 0.966 1.00 93.31 272 PRO A C 1
ATOM 2164 O O . PRO A 1 272 ? -3.887 15.936 0.836 1.00 93.31 272 PRO A O 1
ATOM 2167 N N . ILE A 1 273 ? -4.577 14.070 1.916 1.00 91.06 273 ILE A N 1
ATOM 2168 C CA . ILE A 1 273 ? -5.215 14.727 3.062 1.00 91.06 273 ILE A CA 1
ATOM 2169 C C . ILE A 1 273 ? -4.182 14.892 4.178 1.00 91.06 273 ILE A C 1
ATOM 2171 O O . ILE A 1 273 ? -3.350 13.972 4.377 1.00 91.06 273 ILE A O 1
#

Sequence (273 aa):
MEYFGETVVEKLPADYAWSPVGGLIVTRKFEGRFAEIAAAEIELRGQGYETSVVTPEDGGYSTLRAVGSSVLANPNPDEPLTDKWSLLGNDLEKSLWTKPEVALLLQRIPEDSADVAMCFRSWVDGMLGGLRKAKKPDDTEILLTVPNILSYLNEEVPDTYSNSDFLYLKQFIRELALGFDTYTVSQYVLRREVVVPRFTNIQPAYANVNRVISSSSMQGEEGVPPDIHFEVPRGYYLKRTPSKDMIAADKWLISLEYWHGDHFSNFIYGNPI

pLDDT: mean 87.43, std 13.54, range [31.33, 98.25]

Secondary structure (DSSP, 8-state):
---------EEEEEEEEEETTTEEEEEEEEEE-HHHHHHHHHHHHHTT-EEEEE--TTS--EEEEEEEPHHHH-S-TTS-SEEEEEEEEEEEEEEGGG-HHHHHHHHTS-GGGHHHHHHHHHHHHHHHTT--EEE-TTS-EEE--HHHHHHHHHHHSTTSS-HHHHHHHHHHHHHHHTT--EEEEEEEEEEEEEEEETT-------TTTT-EEETTHHHHHS---TT-SSPPPSSEEEEPPPEEEEEETTEEEEEEEEEEES---HHHH-S--

Radius of gyration: 33.51 Å; Cα contacts (8 Å, |Δi|>4): 452; chains: 1; bounding box: 85×39×98 Å

Nearest PDB structures (foldseek):
  7n0e-assembly1_B  TM=5.468E-01  e=3.694E+00  Pseudomonas aeruginosa
  3fd2-assembly1_A  TM=1.825E-01  e=1.163E-01  Monomastix sp. OKE-1
  3mip-assembly1_B  TM=2.813E-01  e=2.500E+00  synthetic construct
  3ko2-assembly1_B  TM=2.787E-01  e=2.236E+00  Monomastix sp. OKE-1
  1m5x-assembly1_B  TM=3.021E-01  e=3.125E+00  Monomastix sp. OKE-1